Protein 5LBM (pdb70)

CATH classification: 1.20.58.1000

Nearest PDB structures (foldseek):
  5lbm-assembly1_D  TM=1.005E+00  e=1.917E-11  Escherichia coli O157:H7
  5lcy-assembly1_C  TM=7.163E-01  e=8.631E-05  Salmonella enterica subsp. enterica serovar Typhimurium
  4adz-assembly1_A-2  TM=7.098E-01  e=1.989E-02  Streptomyces lividans
  7mq1-assembly1_B  TM=6.238E-01  e=7.396E-02  Streptococcus pneumoniae D39
  7mq3-assembly1_A  TM=6.279E-01  e=1.298E-01  Streptococcus pneumoniae D39

Secondary structure (DSSP, 8-state):
-THHHHHHHHHHHHHHHHHHHHTT--HHHHHHHHHHHHHHHHH---HHHHHHHHHHHTT----HHHHHHHHHHHHHHHHHH-/--HHHHHHHHHHHHHHHHHHHHTT--HHHHHHHHHHHHHHHHH--HHHHHHHHHHHHTTT---HHHHHHHHHHHHHHHHHH-/--SHHHHHHHHHHHHHHHHHHHHHHHHHHTT--HHHHHHHHHHHHHHHHH--HHHHHHHHHHHHHTT---HHHHHHHHHHHHHHHHH--/--SHHHHHHHHHHHHHHHHHHHHHHHHHHTT--HHHHHHHHHHHHHHHHH--HHHHHHHHHHHHHTT---HHHHHHHHHHHHHHHHH--

Radius of gyration: 22.6 Å; Cα contacts (8 Å, |Δi|>4): 312; chains: 4; bounding box: 63×48×54 Å

InterPro domains:
  IPR003735 Metal-sensitive transcriptional repressor [PF02583] (7-87)
  IPR003735 Metal-sensitive transcriptional repressor [PTHR33677] (3-91)
  IPR038390 Metal-sensitive repressor, helix protomer superfamily [G3DSA:1.20.58.1000] (1-91)

Organism: Escherichia coli O157:H7 (NCBI:txid83334)

Foldseek 3Di:
DCLVVLVVVLVVLVVVLVVCVVVVHDPVVNVVSVVVSVLSVLVNLVVVLVVLVVVVVVVVDDDVVVVVVSVVVSVVSVVVRD/DVLVVLVVVLVVLVVVLVVCVVVVPDPVVNVVSVVVSQLSVLVNLVVVLVVLVVVVVVVVDDDPVVVVVSVVVSVVSVVVRD/DPDVVLVVVLVVLVVVLVVLVVVLVVQVVDDHDVVVNVVSVVVSVVSVLVSLVV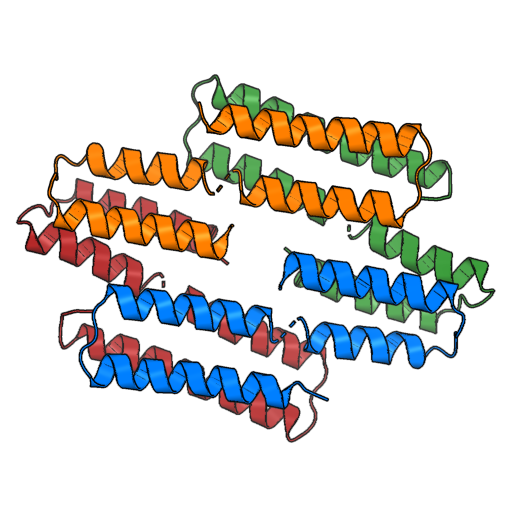VLVVQQVVCVVVVRDDVVSNVVSVVVSVCSSVPVD/DPDPVVVVVLVVLVVVLVVLVVVLVVCVVPPDDPVVSVVSVVVSVLSVLVSLVVVLVVQQVVCVVVVRDDVVSVVVSVVVSVVSNVPVD

B-factor: mean 80.0, std 17.64, range [43.82, 133.45]

Solvent-accessible surface area: 17531 Å² total

Sequence (342 aa):
KKVLTRVRRIRGQIDALERSLEGDAECRAILQQIAAVRGAANGLAEVLESHIRETFDRNDCYSREVSQSVDDTIELVRAYLKKKVLTRVRRIRGQIDALERSLEGDAECRAILQQIAAVRGAANGLAEVLESHIRETFDRNDCYSREVSQSVDDTIELVRAYLKPSTPEEKKKVLTRVRRIRGQIDALERSLEGDAECRAILQQIAAVRGAANGLAEVLESHIRETFDRNDCYSREVSQSVDDTIELVRAYLKPSTPEEKKKVLTRVRRIRGQIDALERSLEGDAECRAILQQIAAVRGAANGLAEVLESHIRETFDRNDCYSREVSQSVDDTIELVRAYLK

Structure (mmCIF, N/CA/C/O backbone):
data_5LBM
#
_entry.id   5LBM
#
_cell.length_a   82.069
_cell.length_b   82.069
_cell.length_c   55.251
_cell.angle_alpha   90.00
_cell.angle_beta   90.00
_cell.angle_gamma   120.00
#
_symmetry.space_group_name_H-M   'P 31'
#
loop_
_entity.id
_entity.type
_entity.pdbx_description
1 polymer 'Transcriptional repressor FrmR'
2 non-polymer 'FORMYL GROUP'
#
loop_
_atom_site.group_PDB
_atom_site.id
_atom_site.type_symbol
_atom_site.label_atom_id
_atom_site.label_alt_id
_atom_site.label_comp_id
_atom_site.label_asym_id
_atom_site.label_entity_id
_atom_site.label_seq_id
_atom_site.pdbx_PDB_ins_code
_atom_site.Cartn_x
_atom_site.Cartn_y
_atom_site.Cartn_z
_atom_site.occupancy
_atom_site.B_iso_or_equiv
_atom_site.auth_seq_id
_atom_site.auth_comp_id
_atom_site.auth_asym_id
_atom_site.auth_atom_id
_atom_site.pdbx_PDB_model_num
ATOM 1 N N . LYS A 1 9 ? -0.070 -38.957 13.783 1.00 103.62 9 LYS A N 1
ATOM 2 C CA . LYS A 1 9 ? 0.175 -37.503 14.063 1.00 106.55 9 LYS A CA 1
ATOM 3 C C . LYS A 1 9 ? 1.588 -37.273 14.612 1.00 108.62 9 LYS A C 1
ATOM 4 O O . LYS A 1 9 ? 1.789 -36.969 15.797 1.00 105.11 9 LYS A O 1
ATOM 10 N N . LYS A 1 10 ? 2.558 -37.376 13.708 1.00 112.09 10 LYS A N 1
ATOM 11 C CA . LYS A 1 10 ? 3.985 -37.291 14.046 1.00 113.26 10 LYS A CA 1
ATOM 12 C C . LYS A 1 10 ? 4.537 -35.875 13.850 1.00 113.66 10 LYS A C 1
ATOM 13 O O . LYS A 1 10 ? 5.665 -35.681 13.357 1.00 110.09 10 LYS A O 1
ATOM 19 N N . VAL A 1 11 ? 3.714 -34.900 14.248 1.00 109.81 11 VAL A N 1
ATOM 20 C CA . VAL A 1 11 ? 4.029 -33.477 14.184 1.00 108.03 11 VAL A CA 1
ATOM 21 C C . VAL A 1 11 ? 4.777 -33.092 15.452 1.00 110.45 11 VAL A C 1
ATOM 22 O O . VAL A 1 11 ? 5.752 -32.346 15.387 1.00 106.16 11 VAL A O 1
ATOM 26 N N . LEU A 1 12 ? 4.309 -33.599 16.597 1.00 112.55 12 LEU A N 1
ATOM 27 C CA . LEU A 1 12 ? 5.001 -33.426 17.883 1.00 112.22 12 LEU A CA 1
ATOM 28 C C . LEU A 1 12 ? 6.402 -34.013 17.815 1.00 109.24 12 LEU A C 1
ATOM 29 O O . LEU A 1 12 ? 7.336 -33.446 18.384 1.00 101.44 12 LEU A O 1
ATOM 34 N N . THR A 1 13 ? 6.522 -35.156 17.128 1.00 110.97 13 THR A N 1
ATOM 35 C CA . THR A 1 13 ? 7.809 -35.811 16.863 1.00 109.64 13 THR A CA 1
ATOM 36 C C . THR A 1 13 ? 8.825 -34.757 16.446 1.00 104.69 13 THR A C 1
ATOM 37 O O . THR A 1 13 ? 9.919 -34.657 17.016 1.00 106.41 13 THR A O 1
ATOM 41 N N . ARG A 1 14 ? 8.426 -33.963 15.455 1.00 91.35 14 ARG A N 1
ATOM 42 C CA . ARG A 1 14 ? 9.288 -32.967 14.879 1.00 84.78 14 ARG A CA 1
ATOM 43 C C . ARG A 1 14 ? 9.320 -31.678 15.698 1.00 81.82 14 ARG A C 1
ATOM 44 O O . ARG A 1 14 ? 10.402 -31.117 15.891 1.00 83.72 14 ARG A O 1
ATOM 52 N N . VAL A 1 15 ? 8.179 -31.197 16.192 1.00 79.96 15 VAL A N 1
ATOM 53 C CA . VAL A 1 15 ? 8.193 -29.949 16.989 1.00 82.19 15 VAL A CA 1
ATOM 54 C C . VAL A 1 15 ? 9.158 -30.056 18.182 1.00 88.36 15 VAL A C 1
ATOM 55 O O . VAL A 1 15 ? 9.824 -29.070 18.510 1.00 86.28 15 VAL A O 1
ATOM 59 N N . ARG A 1 16 ? 9.226 -31.243 18.802 1.00 96.27 16 ARG A N 1
ATOM 60 C CA . ARG A 1 16 ? 10.224 -31.567 19.847 1.00 100.13 16 ARG A CA 1
ATOM 61 C C . ARG A 1 16 ? 11.665 -31.437 19.338 1.00 98.63 16 ARG A C 1
ATOM 62 O O . ARG A 1 16 ? 12.463 -30.641 19.865 1.00 94.52 16 ARG A O 1
ATOM 70 N N . ARG A 1 17 ? 11.982 -32.223 18.308 1.00 95.42 17 ARG A N 1
ATOM 71 C CA . ARG A 1 17 ? 13.336 -32.257 17.719 1.00 95.69 17 ARG A CA 1
ATOM 72 C C . ARG A 1 17 ? 13.824 -30.872 17.285 1.00 92.38 17 ARG A C 1
ATOM 73 O O . ARG A 1 17 ? 15.025 -30.614 17.280 1.00 91.57 17 ARG A O 1
ATOM 81 N N . ILE A 1 18 ? 12.885 -29.999 16.917 1.00 89.90 18 ILE A N 1
ATOM 82 C CA . ILE A 1 18 ? 13.173 -28.595 16.613 1.00 85.90 18 ILE A CA 1
ATOM 83 C C . ILE A 1 18 ? 13.474 -27.810 17.877 1.00 79.10 18 ILE A C 1
ATOM 84 O O . ILE A 1 18 ? 14.365 -26.968 17.887 1.00 76.41 18 ILE A O 1
ATOM 89 N N . ARG A 1 19 ? 12.712 -28.058 18.927 1.00 77.45 19 ARG A N 1
ATOM 90 C CA . ARG A 1 19 ? 12.985 -27.447 20.226 1.00 81.11 19 ARG A CA 1
ATOM 91 C C . ARG A 1 19 ? 14.358 -27.916 20.737 1.00 78.96 19 ARG A C 1
ATOM 92 O O . ARG A 1 19 ? 15.095 -27.153 21.371 1.00 70.24 19 ARG A O 1
ATOM 100 N N . GLY A 1 20 ? 14.677 -29.180 20.435 1.00 76.68 20 GLY A N 1
ATOM 101 C CA . GLY A 1 20 ? 15.986 -29.761 20.695 1.00 74.09 20 GLY A CA 1
ATOM 102 C C . GLY A 1 20 ? 17.114 -28.992 20.045 1.00 73.60 20 GLY A C 1
ATOM 103 O O . GLY A 1 20 ? 18.162 -28.809 20.677 1.00 77.82 20 GLY A O 1
ATOM 104 N N . GLN A 1 21 ? 16.906 -28.542 18.797 1.00 70.27 21 GLN A N 1
ATOM 105 C CA . GLN A 1 21 ? 17.915 -27.734 18.070 1.00 69.43 21 GLN A CA 1
ATOM 106 C C . GLN A 1 21 ? 18.095 -26.312 18.636 1.00 67.69 21 GLN A C 1
ATOM 107 O O . GLN A 1 21 ? 19.214 -25.819 18.717 1.00 63.86 21 GLN A O 1
ATOM 113 N N . ILE A 1 22 ? 17.010 -25.694 19.083 1.00 67.05 22 ILE A N 1
ATOM 114 C CA . ILE A 1 22 ? 17.065 -24.353 19.662 1.00 71.74 22 ILE A CA 1
ATOM 115 C C . ILE A 1 22 ? 17.821 -24.315 20.985 1.00 71.83 22 ILE A C 1
ATOM 116 O O . ILE A 1 22 ? 18.474 -23.322 21.306 1.00 64.83 22 ILE A O 1
ATOM 121 N N . ASP A 1 23 ? 17.697 -25.382 21.764 1.00 74.64 23 ASP A N 1
ATOM 122 C CA . ASP A 1 23 ? 18.289 -25.411 23.092 1.00 75.96 23 ASP A CA 1
ATOM 123 C C . ASP A 1 23 ? 19.768 -25.668 22.990 1.00 74.00 23 ASP A C 1
ATOM 124 O O . ASP A 1 23 ? 20.540 -25.091 23.772 1.00 72.55 23 ASP A O 1
ATOM 129 N N . ALA A 1 24 ? 20.135 -26.523 22.020 1.00 71.64 24 ALA A N 1
ATOM 130 C CA . ALA A 1 24 ? 21.531 -26.831 21.682 1.00 68.20 24 ALA A CA 1
ATOM 131 C C . ALA A 1 24 ? 22.231 -25.604 21.160 1.00 66.84 24 ALA A C 1
ATOM 132 O O . ALA A 1 24 ? 23.428 -25.433 21.344 1.00 69.42 24 ALA A O 1
ATOM 134 N N . LEU A 1 25 ? 21.465 -24.762 20.495 1.00 67.84 25 LEU A N 1
ATOM 135 C CA . LEU A 1 25 ? 21.954 -23.509 19.956 1.00 69.67 25 LEU A CA 1
ATOM 136 C C . LEU A 1 25 ? 22.150 -22.543 21.088 1.00 66.45 25 LEU A C 1
ATOM 137 O O . LEU A 1 25 ? 23.144 -21.856 21.144 1.00 64.84 25 LEU A O 1
ATOM 142 N N . GLU A 1 26 ? 21.208 -22.532 22.013 1.00 73.32 26 GLU A N 1
ATOM 143 C CA . GLU A 1 26 ? 21.317 -21.740 23.222 1.00 76.31 26 GLU A CA 1
ATOM 144 C C . GLU A 1 26 ? 22.536 -22.198 24.048 1.00 78.48 26 GLU A C 1
ATOM 145 O O . GLU A 1 26 ? 23.230 -21.346 24.638 1.00 78.77 26 GLU A O 1
ATOM 151 N N . ARG A 1 27 ? 22.797 -23.519 24.090 1.00 78.28 27 ARG A N 1
ATOM 152 C CA . ARG A 1 27 ? 24.015 -24.061 24.757 1.00 79.48 27 ARG A CA 1
ATOM 153 C C . ARG A 1 27 ? 25.282 -23.629 24.036 1.00 73.20 27 ARG A C 1
ATOM 154 O O . ARG A 1 27 ? 26.221 -23.233 24.703 1.00 69.26 27 ARG A O 1
ATOM 162 N N . SER A 1 28 ? 25.316 -23.789 22.700 1.00 64.53 28 SER A N 1
ATOM 163 C CA . SER A 1 28 ? 26.438 -23.365 21.880 1.00 64.48 28 SER A CA 1
ATOM 164 C C . SER A 1 28 ? 26.853 -21.956 22.208 1.00 67.17 28 SER A C 1
ATOM 165 O O . SER A 1 28 ? 28.051 -21.674 22.314 1.00 67.15 28 SER A O 1
ATOM 168 N N . LEU A 1 29 ? 25.860 -21.077 22.350 1.00 68.59 29 LEU A N 1
ATOM 169 C CA . LEU A 1 29 ? 26.103 -19.656 22.609 1.00 70.17 29 LEU A CA 1
ATOM 170 C C . LEU A 1 29 ? 26.575 -19.419 24.031 1.00 74.26 29 LEU A C 1
ATOM 171 O O . LEU A 1 29 ? 27.584 -18.723 24.214 1.00 78.24 29 LEU A O 1
ATOM 176 N N . GLU A 1 30 ? 25.861 -19.986 25.017 1.00 73.31 30 GLU A N 1
ATOM 177 C CA . GLU A 1 30 ? 26.295 -19.944 26.425 1.00 78.04 30 GLU A CA 1
ATOM 178 C C . GLU A 1 30 ? 27.725 -20.508 26.565 1.00 79.73 30 GLU A C 1
ATOM 179 O O . GLU A 1 30 ? 28.532 -19.960 27.314 1.00 84.18 30 GLU A O 1
ATOM 185 N N . GLY A 1 31 ? 28.029 -21.575 25.814 1.00 78.01 31 GLY A N 1
ATOM 186 C CA . GLY A 1 31 ? 29.324 -22.273 25.836 1.00 77.41 31 GLY A CA 1
ATOM 187 C C . GLY A 1 31 ? 30.388 -21.847 24.838 1.00 80.73 31 GLY A C 1
ATOM 188 O O . GLY A 1 31 ? 31.263 -22.653 24.490 1.00 86.66 31 GLY A O 1
ATOM 189 N N . ASP A 1 32 ? 30.325 -20.580 24.415 1.00 80.68 32 ASP A N 1
ATOM 190 C CA . ASP A 1 32 ? 31.249 -19.923 23.455 1.00 77.10 32 ASP A CA 1
ATOM 191 C C . ASP A 1 32 ? 31.788 -20.714 22.247 1.00 72.30 32 ASP A C 1
ATOM 192 O O . ASP A 1 32 ? 32.987 -20.772 21.979 1.00 67.50 32 ASP A O 1
ATOM 197 N N . ALA A 1 33 ? 30.857 -21.279 21.493 1.00 73.61 33 ALA A N 1
ATOM 198 C CA . ALA A 1 33 ? 31.174 -22.007 20.282 1.00 73.28 33 ALA A CA 1
ATOM 199 C C . ALA A 1 33 ? 31.594 -21.041 19.180 1.00 71.81 33 ALA A C 1
ATOM 200 O O . ALA A 1 33 ? 31.421 -19.829 19.272 1.00 65.04 33 ALA A O 1
ATOM 202 N N . GLU A 1 34 ? 32.154 -21.628 18.135 1.00 75.81 34 GLU A N 1
ATOM 203 C CA . GLU A 1 34 ? 32.673 -20.908 16.988 1.00 77.62 34 GLU A CA 1
ATOM 204 C C . GLU A 1 34 ? 31.489 -20.204 16.318 1.00 81.83 34 GLU A C 1
ATOM 205 O O . GLU A 1 34 ? 30.354 -20.715 16.302 1.00 79.10 34 GLU A O 1
ATOM 211 N N . CYS A 1 35 ? 31.756 -19.034 15.752 1.00 85.04 35 CYS A N 1
ATOM 212 C CA . CYS A 1 35 ? 30.745 -18.326 14.981 1.00 81.72 35 CYS A CA 1
ATOM 213 C C . CYS A 1 35 ? 30.306 -19.156 13.754 1.00 81.62 35 CYS A C 1
ATOM 214 O O . CYS A 1 35 ? 29.173 -19.049 13.337 1.00 84.14 35 CYS A O 1
ATOM 217 N N . ARG A 1 36 ? 31.188 -19.993 13.197 1.00 84.44 36 ARG A N 1
ATOM 218 C CA . ARG A 1 36 ? 30.838 -20.905 12.085 1.00 81.38 36 ARG A CA 1
ATOM 219 C C . ARG A 1 36 ? 29.763 -21.914 12.520 1.00 77.09 36 ARG A C 1
ATOM 220 O O . ARG A 1 36 ? 28.845 -22.239 11.768 1.00 70.42 36 ARG A O 1
ATOM 228 N N . ALA A 1 37 ? 29.896 -22.402 13.750 1.00 72.16 37 ALA A N 1
ATOM 229 C CA . ALA A 1 37 ? 29.007 -23.417 14.290 1.00 69.67 37 ALA A CA 1
ATOM 230 C C . ALA A 1 37 ? 27.608 -22.910 14.586 1.00 66.34 37 ALA A C 1
ATOM 231 O O . ALA A 1 37 ? 26.655 -23.675 14.503 1.00 64.33 37 ALA A O 1
ATOM 233 N N . ILE A 1 38 ? 27.495 -21.643 14.977 1.00 64.23 38 ILE A N 1
ATOM 234 C CA . ILE A 1 38 ? 26.188 -21.026 15.196 1.00 66.11 38 ILE A CA 1
ATOM 235 C C . ILE A 1 38 ? 25.391 -21.011 13.869 1.00 67.29 38 ILE A C 1
ATOM 236 O O . ILE A 1 38 ? 24.242 -21.460 13.809 1.00 69.37 38 ILE A O 1
ATOM 241 N N . LEU A 1 39 ? 26.036 -20.544 12.807 1.00 65.60 39 LEU A N 1
ATOM 242 C CA . LEU A 1 39 ? 25.415 -20.475 11.505 1.00 63.07 39 LEU A CA 1
ATOM 243 C C . LEU A 1 39 ? 24.992 -21.819 10.999 1.00 64.27 39 LEU A C 1
ATOM 244 O O . LEU A 1 39 ? 23.968 -21.943 10.341 1.00 69.50 39 LEU A O 1
ATOM 249 N N . GLN A 1 40 ? 25.801 -22.830 11.260 1.00 66.53 40 GLN A N 1
ATOM 250 C CA . GLN A 1 40 ? 25.491 -24.169 10.789 1.00 68.74 40 GLN A CA 1
ATOM 251 C C . GLN A 1 40 ? 24.170 -24.603 11.425 1.00 65.40 40 GLN A C 1
ATOM 252 O O . GLN A 1 40 ? 23.275 -25.110 10.754 1.00 64.05 40 GLN A O 1
ATOM 258 N N . GLN A 1 41 ? 24.068 -24.344 12.719 1.00 62.57 41 GLN A N 1
ATOM 259 C CA . GLN A 1 41 ? 22.928 -24.729 13.523 1.00 66.37 41 GLN A CA 1
ATOM 260 C C . GLN A 1 41 ? 21.670 -23.923 13.202 1.00 65.70 41 GLN A C 1
ATOM 261 O O . GLN A 1 41 ? 20.596 -24.490 13.157 1.00 66.69 41 GLN A O 1
ATOM 267 N N . ILE A 1 42 ? 21.801 -22.619 12.972 1.00 66.16 42 ILE A N 1
ATOM 268 C CA . ILE A 1 42 ? 20.656 -21.804 12.551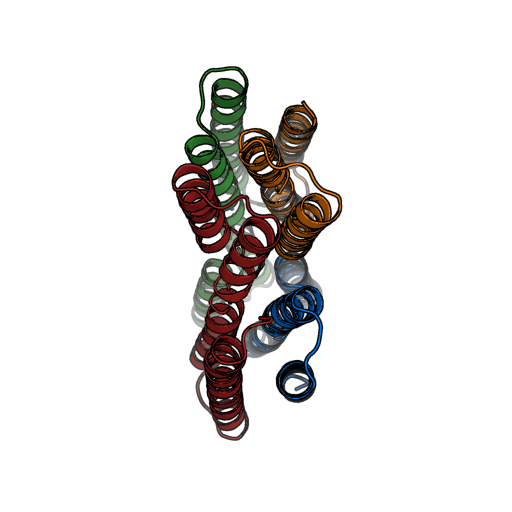 1.00 66.33 42 ILE A CA 1
ATOM 269 C C . ILE A 1 42 ? 20.110 -22.291 11.186 1.00 62.91 42 ILE A C 1
ATOM 270 O O . ILE A 1 42 ? 18.921 -22.305 10.997 1.00 63.68 42 ILE A O 1
ATOM 275 N N . ALA A 1 43 ? 20.968 -22.703 10.258 1.00 62.86 43 ALA A N 1
ATOM 276 C CA . ALA A 1 43 ? 20.517 -23.253 8.955 1.00 61.94 43 ALA A CA 1
ATOM 277 C C . ALA A 1 43 ? 19.747 -24.557 9.096 1.00 63.28 43 ALA A C 1
ATOM 278 O O . ALA A 1 43 ? 18.900 -24.894 8.262 1.00 61.14 43 ALA A O 1
ATOM 280 N N . ALA A 1 44 ? 20.081 -25.299 10.148 1.00 65.96 44 ALA A N 1
ATOM 281 C CA . ALA A 1 44 ? 19.435 -26.554 10.448 1.00 64.74 44 ALA A CA 1
ATOM 282 C C . ALA A 1 44 ? 18.105 -26.299 11.163 1.00 63.76 44 ALA A C 1
ATOM 283 O O . ALA A 1 44 ? 17.210 -27.123 11.066 1.00 67.38 44 ALA A O 1
ATOM 285 N N . VAL A 1 45 ? 17.974 -25.180 11.886 1.00 60.53 45 VAL A N 1
ATOM 286 C CA . VAL A 1 45 ? 16.674 -24.781 12.428 1.00 60.63 45 VAL A CA 1
ATOM 287 C C . VAL A 1 45 ? 15.709 -24.485 11.270 1.00 61.76 45 VAL A C 1
ATOM 288 O O . VAL A 1 45 ? 14.595 -25.019 11.236 1.00 62.28 45 VAL A O 1
ATOM 292 N N . ARG A 1 46 ? 16.168 -23.669 10.322 1.00 59.83 46 ARG A N 1
ATOM 293 C CA . ARG A 1 46 ? 15.416 -23.356 9.117 1.00 58.70 46 ARG A CA 1
ATOM 294 C C . ARG A 1 46 ? 15.052 -24.616 8.360 1.00 57.28 46 ARG A C 1
ATOM 295 O O . ARG A 1 46 ? 13.966 -24.719 7.818 1.00 59.86 46 ARG A O 1
ATOM 303 N N . GLY A 1 47 ? 15.980 -25.559 8.288 1.00 58.99 47 GLY A N 1
ATOM 304 C CA . GLY A 1 47 ? 15.765 -26.802 7.546 1.00 57.76 47 GLY A CA 1
ATOM 305 C C . GLY A 1 47 ? 14.723 -27.660 8.208 1.00 58.74 47 GLY A C 1
ATOM 306 O O . GLY A 1 47 ? 13.976 -28.356 7.539 1.00 62.50 47 GLY A O 1
ATOM 307 N N . ALA A 1 48 ? 14.665 -27.589 9.531 1.00 59.17 48 ALA A N 1
ATOM 308 C CA . ALA A 1 48 ? 13.724 -28.369 10.316 1.00 61.23 48 ALA A CA 1
ATOM 309 C C . ALA A 1 48 ? 12.298 -27.805 10.171 1.00 59.72 48 ALA A C 1
ATOM 310 O O . ALA A 1 48 ? 11.370 -28.543 9.881 1.00 60.51 48 ALA A O 1
ATOM 312 N N . ALA A 1 49 ? 12.143 -26.499 10.348 1.00 57.92 49 ALA A N 1
ATOM 313 C CA . ALA A 1 49 ? 10.894 -25.829 10.039 1.00 56.92 49 ALA A CA 1
ATOM 314 C C . ALA A 1 49 ? 10.367 -26.263 8.648 1.00 59.12 49 ALA A C 1
ATOM 315 O O . ALA A 1 49 ? 9.237 -26.685 8.557 1.00 62.80 49 ALA A O 1
ATOM 317 N N . ASN A 1 50 ? 11.179 -26.250 7.586 1.00 60.22 50 ASN A N 1
ATOM 318 C CA . ASN A 1 50 ? 10.701 -26.777 6.283 1.00 64.06 50 ASN A CA 1
ATOM 319 C C . ASN A 1 50 ? 10.202 -28.223 6.373 1.00 65.43 50 ASN A C 1
ATOM 320 O O . ASN A 1 50 ? 9.240 -28.575 5.702 1.00 65.76 50 ASN A O 1
ATOM 325 N N . GLY A 1 51 ? 10.884 -29.073 7.139 1.00 67.80 51 GLY A N 1
ATOM 326 C CA . GLY A 1 51 ? 10.446 -30.473 7.307 1.00 69.46 51 GLY A CA 1
ATOM 327 C C . GLY A 1 51 ? 9.123 -30.558 8.077 1.00 69.72 51 GLY A C 1
ATOM 328 O O . GLY A 1 51 ? 8.266 -31.386 7.787 1.00 68.65 51 GLY A O 1
ATOM 329 N N . LEU A 1 52 ? 8.970 -29.664 9.042 1.00 66.23 52 LEU A N 1
ATOM 330 C CA . LEU A 1 52 ? 7.792 -29.581 9.835 1.00 68.83 52 LEU A CA 1
ATOM 331 C C . LEU A 1 52 ? 6.627 -29.145 8.977 1.00 73.11 52 LEU A C 1
ATOM 332 O O . LEU A 1 52 ? 5.521 -29.640 9.138 1.00 80.50 52 LEU A O 1
ATOM 345 N N . ALA A 1 54 ? 6.435 -29.686 5.821 1.00 72.38 54 ALA A N 1
ATOM 346 C CA . ALA A 1 54 ? 6.181 -30.794 4.894 1.00 72.58 54 ALA A CA 1
ATOM 347 C C . ALA A 1 54 ? 5.407 -31.941 5.514 1.00 78.93 54 ALA A C 1
ATOM 348 O O . ALA A 1 54 ? 4.985 -32.861 4.785 1.00 84.86 54 ALA A O 1
ATOM 350 N N . GLU A 1 55 ? 5.310 -31.945 6.851 1.00 77.83 55 GLU A N 1
ATOM 351 C CA . GLU A 1 55 ? 4.470 -32.896 7.568 1.00 78.29 55 GLU A CA 1
ATOM 352 C C . GLU A 1 55 ? 3.061 -32.325 7.731 1.00 72.53 55 GLU A C 1
ATOM 353 O O . GLU A 1 55 ? 2.096 -32.970 7.331 1.00 65.34 55 GLU A O 1
ATOM 359 N N . VAL A 1 56 ? 2.963 -31.120 8.300 1.00 68.94 56 VAL A N 1
ATOM 360 C CA . VAL A 1 56 ? 1.689 -30.435 8.494 1.00 67.88 56 VAL A CA 1
ATOM 361 C C . VAL A 1 56 ? 0.879 -30.324 7.190 1.00 68.03 56 VAL A C 1
ATOM 362 O O . VAL A 1 56 ? -0.325 -30.528 7.226 1.00 72.07 56 VAL A O 1
ATOM 366 N N . LEU A 1 57 ? 1.512 -30.014 6.065 1.00 69.40 57 LEU A N 1
ATOM 367 C CA . LEU A 1 57 ? 0.819 -30.054 4.762 1.00 74.42 57 LEU A CA 1
ATOM 368 C C . LEU A 1 57 ? 0.371 -31.473 4.403 1.00 75.28 57 LEU A C 1
ATOM 369 O O . LEU A 1 57 ? -0.726 -31.658 3.917 1.00 76.76 57 LEU A O 1
ATOM 374 N N . GLU A 1 58 ? 1.234 -32.461 4.623 1.00 76.52 58 GLU A N 1
ATOM 375 C CA . GLU A 1 58 ? 0.893 -33.848 4.349 1.00 78.72 58 GLU A CA 1
ATOM 376 C C . GLU A 1 58 ? -0.338 -34.272 5.180 1.00 77.49 58 GLU A C 1
ATOM 377 O O . GLU A 1 58 ? -1.251 -34.894 4.640 1.00 77.34 58 GLU A O 1
ATOM 383 N N . SER A 1 59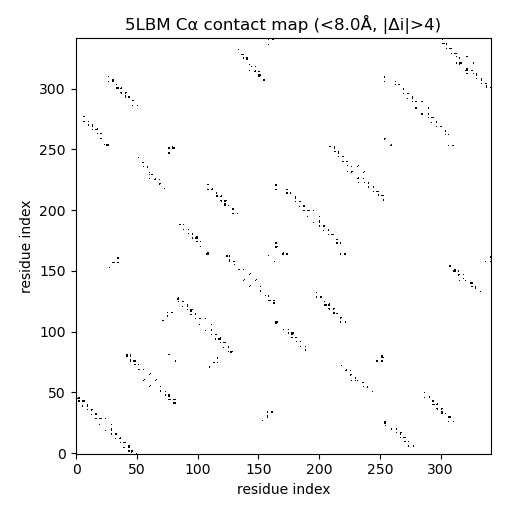 ? -0.372 -33.915 6.464 1.00 76.42 59 SER A N 1
ATOM 384 C CA . SER A 1 59 ? -1.547 -34.162 7.313 1.00 80.52 59 SER A CA 1
ATOM 385 C C . SER A 1 59 ? -2.806 -33.577 6.665 1.00 82.59 59 SER A C 1
ATOM 386 O O . SER A 1 59 ? -3.777 -34.292 6.412 1.00 87.55 59 SER A O 1
ATOM 389 N N . HIS A 1 60 ? -2.757 -32.282 6.380 1.00 80.34 60 HIS A N 1
ATOM 390 C CA . HIS A 1 60 ? -3.886 -31.563 5.796 1.00 78.20 60 HIS A CA 1
ATOM 391 C C . HIS A 1 60 ? -4.312 -32.109 4.444 1.00 75.39 60 HIS A C 1
ATOM 392 O O . HIS A 1 60 ? -5.495 -32.196 4.195 1.00 74.78 60 HIS A O 1
ATOM 399 N N . ILE A 1 61 ? -3.368 -32.447 3.570 1.00 74.17 61 ILE A N 1
ATOM 400 C CA . ILE A 1 61 ? -3.724 -32.923 2.233 1.00 78.17 61 ILE A CA 1
ATOM 401 C C . ILE A 1 61 ? -4.419 -34.272 2.367 1.00 82.37 61 ILE A C 1
ATOM 402 O O . ILE A 1 61 ? -5.503 -34.451 1.824 1.00 90.82 61 ILE A O 1
ATOM 407 N N . ARG A 1 62 ? -3.811 -35.205 3.093 1.00 84.05 62 ARG A N 1
ATOM 408 C CA . ARG A 1 62 ? -4.431 -36.512 3.337 1.00 86.10 62 ARG A CA 1
ATOM 409 C C . ARG A 1 62 ? -5.847 -36.347 3.925 1.00 86.17 62 ARG A C 1
ATOM 410 O O . ARG A 1 62 ? -6.820 -36.770 3.309 1.00 85.54 62 ARG A O 1
ATOM 418 N N . GLU A 1 63 ? -5.938 -35.684 5.080 1.00 88.44 63 GLU A N 1
ATOM 419 C CA . GLU A 1 63 ? -7.209 -35.435 5.783 1.00 92.98 63 GLU A CA 1
ATOM 420 C C . GLU A 1 63 ? -8.302 -34.828 4.902 1.00 96.82 63 GLU A C 1
ATOM 421 O O . GLU A 1 63 ? -9.468 -35.178 5.020 1.00 105.91 63 GLU A O 1
ATOM 427 N N . THR A 1 64 ? -7.914 -33.916 4.024 1.00 99.96 64 THR A N 1
ATOM 428 C CA . THR A 1 64 ? -8.839 -33.222 3.134 1.00 95.73 64 THR A CA 1
ATOM 429 C C . THR A 1 64 ? -9.358 -34.119 1.999 1.00 94.35 64 THR A C 1
ATOM 430 O O . THR A 1 64 ? -10.480 -33.907 1.544 1.00 97.57 64 THR A O 1
ATOM 434 N N . PHE A 1 65 ? -8.592 -35.119 1.558 1.00 91.70 65 PHE A N 1
ATOM 435 C CA . PHE A 1 65 ? -9.053 -35.986 0.456 1.00 95.44 65 PHE A CA 1
ATOM 436 C C . PHE A 1 65 ? -9.653 -37.332 0.876 1.00 99.76 65 PHE A C 1
ATOM 437 O O . PHE A 1 65 ? -10.258 -38.026 0.044 1.00 105.07 65 PHE A O 1
ATOM 445 N N . ASP A 1 66 ? -9.521 -37.686 2.154 1.00 97.94 66 ASP A N 1
ATOM 446 C CA . ASP A 1 66 ? -10.271 -38.811 2.728 1.00 99.32 66 ASP A CA 1
ATOM 447 C C . ASP A 1 66 ? -11.669 -38.301 3.114 1.00 101.45 66 ASP A C 1
ATOM 448 O O . ASP A 1 66 ? -12.681 -38.957 2.845 1.00 102.21 66 ASP A O 1
ATOM 453 N N . ARG A 1 67 ? -11.714 -37.102 3.697 1.00 100.74 67 ARG A N 1
ATOM 454 C CA . ARG A 1 67 ? -12.966 -36.399 4.014 1.00 98.86 67 ARG A CA 1
ATOM 455 C C . ARG A 1 67 ? -13.946 -36.221 2.845 1.00 93.42 67 ARG A C 1
ATOM 456 O O . ARG A 1 67 ? -15.097 -35.875 3.085 1.00 86.60 67 ARG A O 1
ATOM 464 N N . ASN A 1 68 ? -13.492 -36.408 1.604 1.00 97.08 68 ASN A N 1
ATOM 465 C CA . ASN A 1 68 ? -14.356 -36.311 0.417 1.00 97.29 68 ASN A CA 1
ATOM 466 C C . ASN A 1 68 ? -14.992 -37.614 -0.023 1.00 98.14 68 ASN A C 1
ATOM 467 O O . ASN A 1 68 ? -15.750 -37.608 -0.988 1.00 103.82 68 ASN A O 1
ATOM 472 N N . ASP A 1 69 ? -14.715 -38.720 0.669 1.00 100.20 69 ASP A N 1
ATOM 473 C CA . ASP A 1 69 ? -15.393 -39.983 0.381 1.00 100.97 69 ASP A CA 1
ATOM 474 C C . ASP A 1 69 ? -15.212 -40.269 -1.109 1.00 94.14 69 ASP A C 1
ATOM 475 O O . ASP A 1 69 ? -16.143 -40.225 -1.906 1.00 99.08 69 ASP A O 1
ATOM 480 N N . CYS A 1 70 ? -13.962 -40.507 -1.461 1.00 92.95 70 CYS A N 1
ATOM 481 C CA . CYS A 1 70 ? -13.556 -40.743 -2.823 1.00 94.39 70 CYS A CA 1
ATOM 482 C C . CYS A 1 70 ? -12.332 -41.626 -2.836 1.00 92.49 70 CYS A C 1
ATOM 483 O O . CYS A 1 70 ? -11.199 -41.144 -2.923 1.00 94.86 70 CYS A O 1
ATOM 486 N N . TYR A 1 71 ? -12.556 -42.923 -2.740 1.00 87.21 71 TYR A N 1
ATOM 487 C CA . TYR A 1 71 ? -11.451 -43.850 -2.615 1.00 84.60 71 TYR A CA 1
ATOM 488 C C . TYR A 1 71 ? -11.325 -44.567 -3.920 1.00 78.83 71 TYR A C 1
ATOM 489 O O . TYR A 1 71 ? -12.291 -44.722 -4.643 1.00 75.20 71 TYR A O 1
ATOM 498 N N . SER A 1 72 ? -10.116 -45.003 -4.214 1.00 79.87 72 SER A N 1
ATOM 499 C CA . SER A 1 72 ? -9.773 -45.506 -5.531 1.00 80.78 72 SER A CA 1
ATOM 500 C C . SER A 1 72 ? -8.269 -45.547 -5.543 1.00 83.15 72 SER A C 1
ATOM 501 O O . SER A 1 72 ? -7.652 -44.648 -4.981 1.00 88.35 72 SER A O 1
ATOM 504 N N . ARG A 1 73 ? -7.662 -46.574 -6.138 1.00 89.39 73 ARG A N 1
ATOM 505 C CA . ARG A 1 73 ? -6.188 -46.600 -6.247 1.00 94.24 73 ARG A CA 1
ATOM 506 C C . ARG A 1 73 ? -5.638 -45.414 -7.081 1.00 97.04 73 ARG A C 1
ATOM 507 O O . ARG A 1 73 ? -4.568 -44.879 -6.781 1.00 104.41 73 ARG A O 1
ATOM 515 N N . GLU A 1 74 ? -6.384 -44.999 -8.100 1.00 91.82 74 GLU A N 1
ATOM 516 C CA . GLU A 1 74 ? -5.990 -43.894 -8.967 1.00 90.13 74 GLU A CA 1
ATOM 517 C C . GLU A 1 74 ? -6.025 -42.530 -8.248 1.00 87.63 74 GLU A C 1
ATOM 518 O O . GLU A 1 74 ? -5.294 -41.600 -8.612 1.00 83.53 74 GLU A O 1
ATOM 524 N N . VAL A 1 75 ? -6.893 -42.413 -7.249 1.00 84.28 75 VAL A N 1
ATOM 525 C CA . VAL A 1 75 ? -7.021 -41.184 -6.450 1.00 83.77 75 VAL A CA 1
ATOM 526 C C . VAL A 1 75 ? -5.924 -41.161 -5.394 1.00 90.54 75 VAL A C 1
ATOM 527 O O . VAL A 1 75 ? -5.395 -40.092 -5.056 1.00 90.62 75 VAL A O 1
ATOM 531 N N . SER A 1 76 ? -5.593 -42.345 -4.881 1.00 93.12 76 SER A N 1
ATOM 532 C CA . SER A 1 76 ? -4.530 -42.500 -3.905 1.00 95.30 76 SER A CA 1
ATOM 533 C C . SER A 1 76 ? -3.187 -42.079 -4.491 1.00 96.40 76 SER A C 1
ATOM 534 O O . SER A 1 76 ? -2.407 -41.438 -3.798 1.00 99.74 76 SER A O 1
ATOM 537 N N . GLN A 1 77 ? -2.934 -42.430 -5.757 1.00 95.19 77 GLN A N 1
ATOM 538 C CA . GLN A 1 77 ? -1.677 -42.089 -6.424 1.00 96.65 77 GLN A CA 1
ATOM 539 C C . GLN A 1 77 ? -1.597 -40.597 -6.698 1.00 93.03 77 GLN A C 1
ATOM 540 O O . GLN A 1 77 ? -0.587 -39.982 -6.411 1.00 94.30 77 GLN A O 1
ATOM 546 N N . SER A 1 78 ? -2.674 -40.014 -7.207 1.00 92.34 78 SER A N 1
ATOM 547 C CA . SER A 1 78 ? -2.774 -38.563 -7.373 1.00 90.70 78 SER A CA 1
ATOM 548 C C . SER A 1 78 ? -2.429 -37.831 -6.065 1.00 86.59 78 SER A C 1
ATOM 549 O O . SER A 1 78 ? -1.789 -36.787 -6.098 1.00 91.03 78 SER A O 1
ATOM 552 N N . VAL A 1 79 ? -2.833 -38.393 -4.927 1.00 83.47 79 VAL A N 1
ATOM 553 C CA . VAL A 1 79 ? -2.501 -37.848 -3.589 1.00 81.20 79 VAL A CA 1
ATOM 554 C C . VAL A 1 79 ? -1.043 -38.201 -3.151 1.00 79.51 79 VAL A C 1
ATOM 555 O O . VAL A 1 79 ? -0.403 -37.433 -2.447 1.00 75.04 79 VAL A O 1
ATOM 559 N N . ASP A 1 80 ? -0.532 -39.366 -3.544 1.00 80.65 80 ASP A N 1
ATOM 560 C CA . ASP A 1 80 ? 0.869 -39.723 -3.312 1.00 80.88 80 ASP A CA 1
ATOM 561 C C . ASP A 1 80 ? 1.799 -38.777 -4.078 1.00 80.79 80 ASP A C 1
ATOM 562 O O . ASP A 1 80 ? 2.808 -38.303 -3.553 1.00 81.22 80 ASP A O 1
ATOM 567 N N . ASP A 1 81 ? 1.425 -38.507 -5.320 1.00 80.31 81 ASP A N 1
ATOM 568 C CA . ASP A 1 81 ? 2.180 -37.646 -6.216 1.00 76.20 81 ASP A CA 1
ATOM 569 C C . ASP A 1 81 ? 2.169 -36.193 -5.742 1.00 74.05 81 ASP A C 1
ATOM 570 O O . ASP A 1 81 ? 3.128 -35.453 -5.948 1.00 76.46 81 ASP A O 1
ATOM 575 N N . THR A 1 82 ? 1.090 -35.787 -5.099 1.00 69.33 82 THR A N 1
ATOM 576 C CA . THR A 1 82 ? 0.998 -34.438 -4.548 1.00 68.81 82 THR A CA 1
ATOM 577 C C . THR A 1 82 ? 1.968 -34.318 -3.390 1.00 70.08 82 THR A C 1
ATOM 578 O O . THR A 1 82 ? 2.729 -33.344 -3.292 1.00 64.51 82 THR A O 1
ATOM 582 N N . ILE A 1 83 ? 1.929 -35.338 -2.532 1.00 75.35 83 ILE A N 1
ATOM 583 C CA . ILE A 1 83 ? 2.773 -35.420 -1.355 1.00 76.39 83 ILE A CA 1
ATOM 584 C C . ILE A 1 83 ? 4.244 -35.561 -1.743 1.00 72.14 83 ILE A C 1
ATOM 585 O O . ILE A 1 83 ? 5.106 -35.049 -1.054 1.00 68.31 83 ILE A O 1
ATOM 590 N N . GLU A 1 84 ? 4.526 -36.221 -2.851 1.00 69.88 84 GLU A N 1
ATOM 591 C CA . GLU A 1 84 ? 5.889 -36.295 -3.344 1.00 73.35 84 GLU A CA 1
ATOM 592 C C . GLU A 1 84 ? 6.444 -34.909 -3.685 1.00 72.54 84 GLU A C 1
ATOM 593 O O . GLU A 1 84 ? 7.557 -34.590 -3.276 1.00 75.50 84 GLU A O 1
ATOM 599 N N . LEU A 1 85 ? 5.658 -34.093 -4.394 1.00 70.62 85 LEU A N 1
ATOM 600 C CA . LEU A 1 85 ? 6.026 -32.697 -4.701 1.00 69.72 85 LEU A CA 1
ATOM 601 C C . LEU A 1 85 ? 6.259 -31.877 -3.464 1.00 66.56 85 LEU A C 1
ATOM 602 O O . LEU A 1 85 ? 7.257 -31.167 -3.347 1.00 66.18 85 LEU A O 1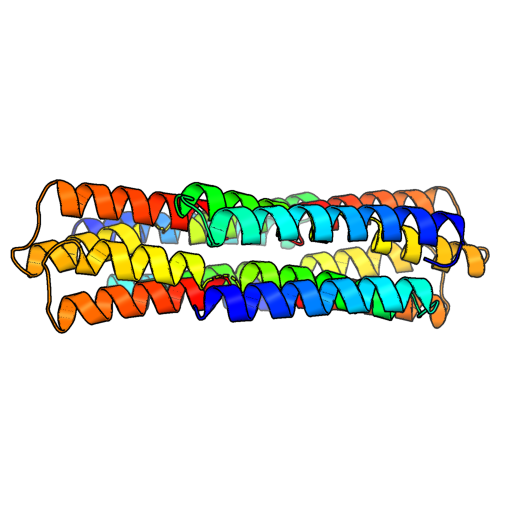
ATOM 607 N N . VAL A 1 86 ? 5.318 -31.946 -2.550 1.00 64.20 86 VAL A N 1
ATOM 608 C CA . VAL A 1 86 ? 5.502 -31.277 -1.293 1.00 68.38 86 VAL A CA 1
ATOM 609 C C . VAL A 1 86 ? 6.873 -31.664 -0.702 1.00 72.50 86 VAL A C 1
ATOM 610 O O . VAL A 1 86 ? 7.566 -30.800 -0.157 1.00 77.30 86 VAL A O 1
ATOM 614 N N . ARG A 1 87 ? 7.266 -32.941 -0.805 1.00 74.20 87 ARG A N 1
ATOM 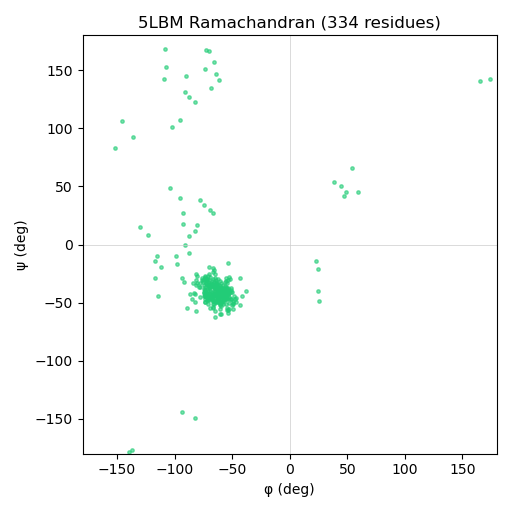615 C CA . ARG A 1 87 ? 8.514 -33.403 -0.190 1.00 76.48 87 ARG A CA 1
ATOM 616 C C . ARG A 1 87 ? 9.714 -32.881 -0.988 1.00 73.20 87 ARG A C 1
ATOM 617 O O . ARG A 1 87 ? 10.636 -32.323 -0.387 1.00 71.90 87 ARG A O 1
ATOM 625 N N . ALA A 1 88 ? 9.664 -33.017 -2.318 1.00 66.12 88 ALA A N 1
ATOM 626 C CA . ALA A 1 88 ? 10.670 -32.473 -3.239 1.00 64.08 88 ALA A CA 1
ATOM 627 C C . ALA A 1 88 ? 11.001 -31.004 -2.977 1.00 65.47 88 ALA A C 1
ATOM 628 O O . ALA A 1 88 ? 12.160 -30.641 -2.872 1.00 71.78 88 ALA A O 1
ATOM 630 N N . TYR A 1 89 ? 9.977 -30.175 -2.837 1.00 65.95 89 TYR A N 1
ATOM 631 C CA . TYR A 1 89 ? 10.155 -28.747 -2.541 1.00 65.31 89 TYR A CA 1
ATOM 632 C C . TYR A 1 89 ? 10.605 -28.388 -1.139 1.00 64.66 89 TYR A C 1
ATOM 633 O O . TYR A 1 89 ? 11.218 -27.351 -0.952 1.00 68.39 89 TYR A O 1
ATOM 642 N N . LEU A 1 90 ? 10.263 -29.170 -0.140 1.00 66.59 90 LEU A N 1
ATOM 643 C CA . LEU A 1 90 ? 10.569 -28.754 1.252 1.00 71.26 90 LEU A CA 1
ATOM 644 C C . LEU A 1 90 ? 11.532 -29.649 2.024 1.00 77.49 90 LEU A C 1
ATOM 645 O O . LEU A 1 90 ? 12.190 -29.161 2.931 1.00 72.61 90 LEU A O 1
ATOM 650 N N . LYS A 1 91 ? 11.548 -30.945 1.677 1.00 85.95 91 LYS A N 1
ATOM 651 C CA . LYS A 1 91 ? 12.405 -32.001 2.245 1.00 91.21 91 LYS A CA 1
ATOM 652 C C . LYS A 1 91 ? 11.813 -32.613 3.522 1.00 94.69 91 LYS A C 1
ATOM 653 O O . LYS A 1 91 ? 10.811 -33.339 3.501 1.00 95.77 91 LYS A O 1
ATOM 660 N N . LYS B 1 9 ? 30.402 -19.634 -18.294 1.00 109.93 9 LYS B N 1
ATOM 661 C CA . LYS B 1 9 ? 31.428 -20.054 -17.301 1.00 111.82 9 LYS B CA 1
ATOM 662 C C . LYS B 1 9 ? 31.016 -21.443 -16.733 1.00 114.05 9 LYS B C 1
ATOM 663 O O . LYS B 1 9 ? 30.906 -22.393 -17.508 1.00 110.48 9 LYS B O 1
ATOM 669 N N . LYS B 1 10 ? 30.825 -21.578 -15.413 1.00 117.30 10 LYS B N 1
ATOM 670 C CA . LYS B 1 10 ? 30.099 -22.717 -14.839 1.00 111.29 10 LYS B CA 1
ATOM 671 C C . LYS B 1 10 ? 28.616 -22.325 -14.824 1.00 110.18 10 LYS B C 1
ATOM 672 O O . LYS B 1 10 ? 27.758 -23.147 -14.486 1.00 105.33 10 LYS B O 1
ATOM 678 N N . VAL B 1 11 ? 28.341 -21.054 -15.156 1.00 109.06 11 VAL B N 1
ATOM 679 C CA . VAL B 1 11 ? 27.006 -20.468 -15.156 1.00 107.19 11 VAL B CA 1
ATOM 680 C C . VAL B 1 11 ? 26.252 -20.806 -16.439 1.00 106.13 11 VAL B C 1
ATOM 681 O O . VAL B 1 11 ? 25.097 -21.228 -16.374 1.00 102.99 11 VAL B O 1
ATOM 685 N N . LEU B 1 12 ? 26.883 -20.603 -17.595 1.00 106.35 12 LEU B N 1
ATOM 686 C CA . LEU B 1 12 ? 26.260 -21.004 -18.867 1.00 105.98 12 LEU B CA 1
ATOM 687 C C . LEU B 1 12 ? 26.075 -22.517 -18.935 1.00 100.38 12 LEU B C 1
ATOM 688 O O . LEU B 1 12 ? 25.101 -22.984 -19.517 1.00 91.44 12 LEU B O 1
ATOM 693 N N . THR B 1 13 ? 26.991 -23.274 -18.330 1.00 99.95 13 THR B N 1
ATOM 694 C CA . THR B 1 13 ? 26.836 -24.729 -18.237 1.00 102.24 13 THR B CA 1
ATOM 695 C C . THR B 1 13 ? 25.447 -25.041 -17.688 1.00 100.38 13 THR B C 1
ATOM 696 O O . THR B 1 13 ? 24.723 -25.905 -18.209 1.00 103.76 13 THR B O 1
ATOM 700 N N . ARG B 1 14 ? 25.096 -24.328 -16.618 1.00 88.77 14 ARG B N 1
ATOM 701 C CA . ARG B 1 14 ? 23.825 -24.516 -15.985 1.00 83.62 14 ARG B CA 1
ATOM 702 C C . ARG B 1 14 ? 22.672 -23.907 -16.787 1.00 81.42 14 ARG B C 1
ATOM 703 O O . ARG B 1 14 ? 21.595 -24.518 -16.846 1.00 83.13 14 ARG B O 1
ATOM 711 N N . VAL B 1 15 ? 22.866 -22.744 -17.413 1.00 78.98 15 VAL B N 1
ATOM 712 C CA . VAL B 1 15 ? 21.785 -22.181 -18.255 1.00 80.86 15 VAL B CA 1
ATOM 713 C C . VAL B 1 15 ? 21.367 -23.168 -19.368 1.00 87.85 15 VAL B C 1
ATOM 714 O O . VAL B 1 15 ? 20.171 -23.275 -19.657 1.00 90.55 15 VAL B O 1
ATOM 718 N N . ARG B 1 16 ? 22.325 -23.889 -19.964 1.00 92.81 16 ARG B N 1
ATOM 719 C CA . ARG B 1 16 ? 22.006 -24.919 -20.974 1.00 95.13 16 ARG B CA 1
ATOM 720 C C . ARG B 1 16 ? 21.219 -26.083 -20.354 1.00 90.93 16 ARG B C 1
ATOM 721 O O . ARG B 1 16 ? 20.156 -26.460 -20.872 1.00 84.14 16 ARG B O 1
ATOM 729 N N . ARG B 1 17 ? 21.716 -26.642 -19.251 1.00 86.87 17 ARG B N 1
ATOM 730 C CA . ARG B 1 17 ? 20.977 -27.722 -18.557 1.00 88.79 17 ARG B CA 1
ATOM 731 C C . ARG B 1 17 ? 19.515 -27.305 -18.296 1.00 83.73 17 ARG B C 1
ATOM 732 O O . ARG B 1 17 ? 18.621 -28.106 -18.491 1.00 88.27 17 ARG B O 1
ATOM 740 N N . ILE B 1 18 ? 19.283 -26.053 -17.890 1.00 78.62 18 ILE B N 1
ATOM 741 C CA . ILE B 1 18 ? 17.922 -25.514 -17.758 1.00 78.28 18 ILE B CA 1
ATOM 742 C C . ILE B 1 18 ? 17.187 -25.556 -19.095 1.00 73.88 18 ILE B C 1
ATOM 743 O O . ILE B 1 18 ? 16.044 -25.978 -19.146 1.00 66.97 18 ILE B O 1
ATOM 748 N N . ARG B 1 19 ? 17.822 -25.050 -20.151 1.00 77.83 19 ARG B N 1
ATOM 749 C CA . ARG B 1 19 ? 17.235 -25.076 -21.503 1.00 81.99 19 ARG B CA 1
ATOM 750 C C . ARG B 1 19 ? 16.963 -26.517 -21.953 1.00 77.27 19 ARG B C 1
ATOM 751 O O . ARG B 1 19 ? 15.933 -26.781 -22.579 1.00 65.20 19 ARG B O 1
ATOM 759 N N . GLY B 1 20 ? 17.892 -27.421 -21.604 1.00 74.77 20 GLY B N 1
ATOM 760 C CA . GLY B 1 20 ? 17.766 -28.855 -21.838 1.00 74.31 20 GLY B CA 1
ATOM 761 C C . GLY B 1 20 ? 16.506 -29.425 -21.225 1.00 76.56 20 GLY B C 1
ATOM 762 O O . GLY B 1 20 ? 15.768 -30.169 -21.911 1.00 73.24 20 GLY B O 1
ATOM 763 N N . GLN B 1 21 ? 16.249 -29.046 -19.956 1.00 75.09 21 GLN B N 1
ATOM 764 C CA . GLN B 1 21 ? 15.045 -29.474 -19.205 1.00 72.16 21 GLN B CA 1
ATOM 765 C C . GLN B 1 21 ? 13.727 -28.945 -19.800 1.00 71.28 21 GLN B C 1
ATOM 766 O O . GLN B 1 21 ? 12.719 -29.664 -19.828 1.00 66.51 21 GLN B O 1
ATOM 772 N N . ILE B 1 22 ? 13.759 -27.713 -20.302 1.00 70.12 22 ILE B N 1
ATOM 773 C CA . ILE B 1 22 ? 12.576 -27.062 -20.869 1.00 75.02 22 ILE B CA 1
ATOM 774 C C . ILE B 1 22 ? 12.195 -27.617 -22.237 1.00 74.11 22 ILE B C 1
ATOM 775 O O . ILE B 1 22 ? 11.018 -27.676 -22.570 1.00 67.09 22 ILE B O 1
ATOM 780 N N . ASP B 1 23 ? 13.195 -27.987 -23.027 1.00 78.40 23 ASP B N 1
ATOM 781 C CA . ASP B 1 23 ? 12.965 -28.555 -24.355 1.00 79.73 23 ASP B CA 1
ATOM 782 C C . ASP B 1 23 ? 12.393 -29.977 -24.247 1.00 78.40 23 ASP B C 1
ATOM 783 O O . ASP B 1 23 ? 11.525 -30.350 -25.056 1.00 74.04 23 ASP B O 1
ATOM 788 N N . ALA B 1 24 ? 12.870 -30.730 -23.237 1.00 75.10 24 ALA B N 1
ATOM 789 C CA . ALA B 1 24 ? 12.376 -32.079 -22.912 1.00 70.98 24 ALA B CA 1
ATOM 790 C C . ALA B 1 24 ? 10.974 -32.031 -22.371 1.00 71.33 24 ALA B C 1
ATOM 791 O O . ALA B 1 24 ? 10.185 -32.924 -22.579 1.00 77.61 24 ALA B O 1
ATOM 793 N N . LEU B 1 25 ? 10.682 -30.989 -21.633 1.00 72.26 25 LEU B N 1
ATOM 794 C CA . LEU B 1 25 ? 9.365 -30.791 -21.093 1.00 72.25 25 LEU B CA 1
ATOM 795 C C . LEU B 1 25 ? 8.465 -30.368 -22.238 1.00 70.88 25 LEU B C 1
ATOM 796 O O . LEU B 1 25 ? 7.326 -30.811 -22.341 1.00 70.79 25 LEU B O 1
ATOM 801 N N . GLU B 1 26 ? 8.992 -29.536 -23.125 1.00 74.74 26 GLU B N 1
ATOM 802 C CA . GLU B 1 26 ? 8.243 -29.111 -24.300 1.00 77.03 26 GLU B CA 1
ATOM 803 C C . GLU B 1 26 ? 7.918 -30.345 -25.166 1.00 79.56 26 GLU B C 1
ATOM 804 O O . GLU B 1 26 ? 6.792 -30.468 -25.685 1.00 77.31 26 GLU B O 1
ATOM 810 N N . ARG B 1 27 ? 8.888 -31.262 -25.269 1.00 77.39 27 ARG B N 1
ATOM 811 C CA . ARG B 1 27 ? 8.703 -32.543 -25.986 1.00 79.89 27 ARG B CA 1
ATOM 812 C C . ARG B 1 27 ? 7.850 -33.596 -25.241 1.00 75.67 27 ARG B C 1
ATOM 813 O O . ARG B 1 27 ? 7.078 -34.290 -25.903 1.00 75.25 27 ARG B O 1
ATOM 821 N N . SER B 1 28 ? 8.017 -33.755 -23.919 1.00 66.01 28 SER B N 1
ATOM 822 C CA . SER B 1 28 ? 7.093 -34.546 -23.111 1.00 67.25 28 SER B CA 1
ATOM 823 C C . SER B 1 28 ? 5.664 -34.163 -23.454 1.00 69.46 28 SER B C 1
ATOM 824 O O . SER B 1 28 ? 4.802 -35.031 -23.635 1.00 69.70 28 SER B O 1
ATOM 827 N N . LEU B 1 29 ? 5.425 -32.854 -23.522 1.00 70.72 29 LEU B N 1
ATOM 828 C CA . LEU B 1 29 ? 4.103 -32.328 -23.810 1.00 72.83 29 LEU B CA 1
ATOM 829 C C . LEU B 1 29 ? 3.696 -32.617 -25.223 1.00 76.73 29 LEU B C 1
ATOM 830 O O . LEU B 1 29 ? 2.554 -32.998 -25.429 1.00 83.56 29 LEU B O 1
ATOM 835 N N . GLU B 1 30 ? 4.605 -32.432 -26.187 1.00 79.23 30 GLU B N 1
ATOM 836 C CA . GLU B 1 30 ? 4.301 -32.764 -27.592 1.00 86.89 30 GLU B CA 1
ATOM 837 C C . GLU B 1 30 ? 4.037 -34.273 -27.744 1.00 88.05 30 GLU B C 1
ATOM 838 O O . GLU B 1 30 ? 3.059 -34.662 -28.372 1.00 88.77 30 GLU B O 1
ATOM 844 N N . GLY B 1 31 ? 4.871 -35.096 -27.097 1.00 89.39 31 GLY B N 1
ATOM 845 C CA . GLY B 1 31 ? 4.762 -36.557 -27.109 1.00 88.32 31 GLY B CA 1
ATOM 846 C C . GLY B 1 31 ? 3.750 -37.170 -26.161 1.00 91.74 31 GLY B C 1
ATOM 847 O O . GLY B 1 31 ? 3.817 -38.373 -25.888 1.00 97.81 31 GLY B O 1
ATOM 848 N N . ASP B 1 32 ? 2.825 -36.346 -25.666 1.00 90.82 32 ASP B N 1
ATOM 849 C CA . ASP B 1 32 ? 1.729 -36.741 -24.772 1.00 91.25 32 ASP B CA 1
ATOM 850 C C . ASP B 1 32 ? 2.030 -37.696 -23.568 1.00 87.39 32 ASP B C 1
ATOM 851 O O . ASP B 1 32 ? 1.331 -38.679 -23.333 1.00 82.03 32 ASP B O 1
ATOM 856 N N . ALA B 1 33 ? 3.054 -37.349 -22.785 1.00 88.87 33 ALA B N 1
ATOM 857 C CA . ALA B 1 33 ? 3.426 -38.080 -21.552 1.00 84.26 33 ALA B CA 1
ATOM 858 C C . ALA B 1 33 ? 2.400 -37.889 -20.438 1.00 80.38 33 ALA B C 1
ATOM 859 O O . ALA B 1 33 ? 1.545 -37.003 -20.500 1.00 76.65 33 ALA B O 1
ATOM 861 N N . GLU B 1 34 ? 2.515 -38.720 -19.409 1.00 80.10 34 GLU B N 1
ATOM 862 C CA . GLU B 1 34 ? 1.558 -38.745 -18.317 1.00 77.92 34 GLU B CA 1
ATOM 863 C C . GLU B 1 34 ? 1.768 -37.504 -17.454 1.00 80.92 34 GLU B C 1
ATOM 864 O O . GLU B 1 34 ? 2.887 -36.975 -17.364 1.00 79.18 34 GLU B O 1
ATOM 870 N N . CYS B 1 35 ? 0.692 -37.040 -16.822 1.00 85.45 35 CYS B N 1
ATOM 871 C CA . CYS B 1 35 ? 0.762 -35.889 -15.898 1.00 83.55 35 CYS B CA 1
ATOM 872 C C . CYS B 1 35 ? 1.809 -35.976 -14.775 1.00 82.74 35 CYS B C 1
ATOM 873 O O . CYS B 1 35 ? 2.420 -34.967 -14.469 1.00 91.35 35 CYS B O 1
ATOM 876 N N . ARG B 1 36 ? 2.005 -37.138 -14.151 1.00 77.16 36 ARG B N 1
ATOM 877 C CA . ARG B 1 36 ? 3.042 -37.274 -13.116 1.00 78.96 36 ARG B CA 1
ATOM 878 C C . ARG B 1 36 ? 4.401 -36.821 -13.673 1.00 75.67 36 ARG B C 1
ATOM 879 O O . ARG B 1 36 ? 5.175 -36.157 -12.994 1.00 69.99 36 ARG B O 1
ATOM 887 N N . ALA B 1 37 ? 4.669 -37.172 -14.923 1.00 69.56 37 ALA B N 1
ATOM 888 C CA . ALA B 1 37 ? 5.941 -36.877 -15.529 1.00 68.01 37 ALA B CA 1
ATOM 889 C C . ALA B 1 37 ? 6.126 -35.372 -15.797 1.00 62.91 37 ALA B C 1
ATOM 890 O O . ALA B 1 37 ? 7.229 -34.862 -15.682 1.00 59.58 37 ALA B O 1
ATOM 892 N N . ILE B 1 38 ? 5.046 -34.679 -16.140 1.00 61.12 38 ILE B N 1
ATOM 893 C CA . ILE B 1 38 ? 5.086 -33.230 -16.417 1.00 63.04 38 ILE B CA 1
ATOM 894 C C . ILE B 1 38 ? 5.404 -32.481 -15.115 1.00 63.26 38 ILE B C 1
ATOM 895 O O . ILE B 1 38 ? 6.291 -31.629 -15.082 1.00 64.31 38 ILE B O 1
ATOM 900 N N . LEU B 1 39 ? 4.719 -32.851 -14.039 1.00 64.88 39 LEU B N 1
ATOM 901 C CA . LEU B 1 39 ? 4.996 -32.328 -12.711 1.00 63.87 39 LEU B CA 1
ATOM 902 C C . LEU B 1 39 ? 6.388 -32.661 -12.212 1.00 65.13 39 LEU B C 1
ATOM 903 O O . LEU B 1 39 ? 7.038 -31.859 -11.535 1.00 69.28 39 LEU B O 1
ATOM 908 N N . GLN B 1 40 ? 6.845 -33.861 -12.508 1.00 66.85 40 GLN B N 1
ATOM 909 C CA . GLN B 1 40 ? 8.177 -34.267 -12.081 1.00 71.00 40 GLN B CA 1
ATOM 910 C C . GLN B 1 40 ? 9.179 -33.280 -12.664 1.00 64.31 40 GLN B C 1
ATOM 911 O O . GLN B 1 40 ? 10.015 -32.758 -11.967 1.00 60.58 40 GLN B O 1
ATOM 917 N N . GLN B 1 41 ? 9.019 -32.992 -13.943 1.00 62.76 41 GLN B N 1
ATOM 918 C CA . GLN B 1 41 ? 9.939 -32.143 -14.679 1.00 65.92 41 GLN B CA 1
ATOM 919 C C . GLN B 1 41 ? 9.819 -30.639 -14.421 1.00 65.67 41 GLN B C 1
ATOM 920 O O . GLN B 1 41 ? 10.815 -29.948 -14.545 1.00 66.71 41 GLN B O 1
ATOM 926 N N . ILE B 1 42 ? 8.625 -30.130 -14.097 1.00 65.47 42 ILE B N 1
ATOM 927 C CA . ILE B 1 42 ? 8.479 -28.719 -13.702 1.00 63.71 42 ILE B CA 1
ATOM 928 C C . ILE B 1 42 ? 9.181 -28.509 -12.342 1.00 63.35 42 ILE B C 1
ATOM 929 O O . ILE B 1 42 ? 9.870 -27.516 -12.156 1.00 66.06 42 ILE B O 1
ATOM 934 N N . ALA B 1 43 ? 9.018 -29.443 -11.409 1.00 62.88 43 ALA B N 1
ATOM 935 C CA . ALA B 1 43 ? 9.753 -29.405 -10.130 1.00 64.84 43 ALA B CA 1
ATOM 936 C C . ALA B 1 43 ? 11.275 -29.439 -10.317 1.00 62.93 43 ALA B C 1
ATOM 937 O O . ALA B 1 43 ? 12.040 -28.855 -9.529 1.00 63.25 43 ALA B O 1
ATOM 939 N N . ALA B 1 44 ? 11.713 -30.138 -11.350 1.00 60.06 44 ALA B N 1
ATOM 940 C CA . ALA B 1 44 ? 13.129 -30.239 -11.610 1.00 62.22 44 ALA B CA 1
ATOM 941 C C . ALA B 1 44 ? 13.671 -28.924 -12.209 1.00 61.43 44 ALA B C 1
ATOM 942 O O . ALA B 1 44 ? 14.820 -28.593 -11.971 1.00 60.97 44 ALA B O 1
ATOM 944 N N . VAL B 1 45 ? 12.854 -28.199 -12.989 1.00 60.41 45 VAL B N 1
ATOM 945 C CA . VAL B 1 45 ? 13.242 -26.888 -13.507 1.00 60.33 45 VAL B CA 1
ATOM 946 C C . VAL B 1 45 ? 13.463 -25.908 -12.342 1.00 63.57 45 VAL B C 1
ATOM 947 O O . VAL B 1 45 ? 14.482 -25.204 -12.306 1.00 64.39 45 VAL B O 1
ATOM 951 N N . ARG B 1 46 ? 12.505 -25.877 -11.411 1.00 60.30 46 ARG B N 1
ATOM 952 C CA . ARG B 1 46 ? 12.605 -25.061 -10.207 1.00 59.82 46 ARG B CA 1
ATOM 953 C C . ARG B 1 46 ? 13.876 -25.391 -9.444 1.00 58.48 46 ARG B C 1
ATOM 954 O O . ARG B 1 46 ? 14.554 -24.500 -8.969 1.00 58.85 46 ARG B O 1
ATOM 962 N N . GLY B 1 47 ? 14.192 -26.675 -9.318 1.00 62.28 47 GLY B N 1
ATOM 963 C CA . GLY B 1 47 ? 15.383 -27.120 -8.578 1.00 61.21 47 GLY B CA 1
ATOM 964 C C . GLY B 1 47 ? 16.655 -26.619 -9.226 1.00 65.39 47 GLY B C 1
ATOM 965 O O . GLY B 1 47 ? 17.629 -26.313 -8.541 1.00 71.25 47 GLY B O 1
ATOM 966 N N . ALA B 1 48 ? 16.640 -26.524 -10.553 1.00 65.01 48 ALA B N 1
ATOM 967 C CA . ALA B 1 48 ? 17.781 -26.037 -11.307 1.00 66.18 48 ALA B CA 1
ATOM 968 C C . ALA B 1 48 ? 17.863 -24.497 -11.323 1.00 62.96 48 ALA B C 1
ATOM 969 O O . ALA B 1 48 ? 18.952 -23.954 -11.373 1.00 60.70 48 ALA B O 1
ATOM 971 N N . ALA B 1 49 ? 16.724 -23.801 -11.315 1.00 61.75 49 ALA B N 1
ATOM 972 C CA . ALA B 1 49 ? 16.738 -22.356 -11.109 1.00 60.80 49 ALA B CA 1
ATOM 973 C C . ALA B 1 49 ? 17.418 -22.066 -9.739 1.00 62.37 49 ALA B C 1
ATOM 974 O O . ALA B 1 49 ? 18.307 -21.228 -9.676 1.00 65.32 49 ALA B O 1
ATOM 976 N N . ASN B 1 50 ? 17.093 -22.810 -8.676 1.00 63.30 50 ASN B N 1
ATOM 977 C CA . ASN B 1 50 ? 17.817 -22.647 -7.381 1.00 65.41 50 ASN B CA 1
ATOM 978 C C . ASN B 1 50 ? 19.321 -22.940 -7.484 1.00 67.19 50 ASN B C 1
ATOM 979 O O . ASN B 1 50 ? 20.117 -22.286 -6.813 1.00 69.71 50 ASN B O 1
ATOM 984 N N . GLY B 1 51 ? 19.699 -23.959 -8.257 1.00 68.35 51 GLY B N 1
ATOM 985 C CA . GLY B 1 51 ? 21.109 -24.368 -8.384 1.00 66.47 51 GLY B CA 1
ATOM 986 C C . GLY B 1 51 ? 21.940 -23.328 -9.133 1.00 67.65 51 GLY B C 1
ATOM 987 O O . GLY B 1 51 ? 23.119 -23.109 -8.820 1.00 65.40 51 GLY B O 1
ATOM 988 N N . LEU B 1 52 ? 21.294 -22.703 -10.114 1.00 64.36 52 LEU B N 1
ATOM 989 C CA . LEU B 1 52 ? 21.851 -21.642 -10.896 1.00 66.49 52 LEU B CA 1
ATOM 990 C C . LEU B 1 52 ? 22.018 -20.387 -10.053 1.00 71.47 52 LEU B C 1
ATOM 991 O O . LEU B 1 52 ? 23.023 -19.689 -10.161 1.00 74.51 52 LEU B O 1
ATOM 1004 N N . ALA B 1 54 ? 22.533 -20.403 -6.999 1.00 70.99 54 ALA B N 1
ATOM 1005 C CA . ALA B 1 54 ? 23.617 -20.672 -6.044 1.00 70.57 54 ALA B CA 1
ATOM 1006 C C . ALA B 1 54 ? 24.992 -20.476 -6.656 1.00 73.54 54 ALA B C 1
ATOM 1007 O O . ALA B 1 54 ? 25.980 -20.345 -5.913 1.00 76.95 54 ALA B O 1
ATOM 1009 N N . GLU B 1 55 ? 25.061 -20.524 -7.990 1.00 74.17 55 GLU B N 1
ATOM 1010 C CA . GLU B 1 55 ? 26.297 -20.259 -8.717 1.00 78.66 55 GLU B CA 1
ATOM 1011 C C . GLU B 1 55 ? 26.504 -18.764 -8.848 1.00 73.15 55 GLU B C 1
ATOM 1012 O O . GLU B 1 55 ? 27.543 -18.278 -8.443 1.00 70.41 55 GLU B O 1
ATOM 1018 N N . VAL B 1 56 ? 25.529 -18.068 -9.446 1.00 69.16 56 VAL B N 1
ATOM 1019 C CA . VAL B 1 56 ? 25.576 -16.619 -9.622 1.00 66.89 56 VAL B CA 1
ATOM 1020 C C . VAL B 1 56 ? 25.822 -15.921 -8.290 1.00 68.15 56 VAL B C 1
ATOM 1021 O O . VAL B 1 56 ? 26.583 -14.979 -8.251 1.00 73.83 56 VAL B O 1
ATOM 1025 N N . LEU B 1 57 ? 25.179 -16.353 -7.216 1.00 68.63 57 LEU B N 1
ATOM 1026 C CA . LEU B 1 57 ? 25.487 -15.797 -5.903 1.00 72.78 57 LEU B CA 1
ATOM 1027 C C . LEU B 1 57 ? 26.942 -16.084 -5.544 1.00 74.60 57 LEU B C 1
ATOM 1028 O O . LEU B 1 57 ? 27.662 -15.178 -5.143 1.00 75.51 57 LEU B O 1
ATOM 1033 N N . GLU B 1 58 ? 27.363 -17.340 -5.690 1.00 76.01 58 GLU B N 1
ATOM 1034 C CA . GLU B 1 58 ? 28.739 -17.710 -5.419 1.00 78.27 58 GLU B CA 1
ATOM 1035 C C . GLU B 1 58 ? 29.747 -16.863 -6.240 1.00 75.68 58 GLU B C 1
ATOM 1036 O O . GLU B 1 58 ? 30.820 -16.530 -5.735 1.00 76.18 58 GLU B O 1
ATOM 1042 N N . SER B 1 59 ? 29.402 -16.523 -7.480 1.00 73.13 59 SER B N 1
ATOM 1043 C CA . SER B 1 59 ? 30.249 -15.681 -8.329 1.00 78.74 59 SER B CA 1
ATOM 1044 C C . SER B 1 59 ? 30.375 -14.280 -7.727 1.00 85.77 59 SER B C 1
ATOM 1045 O O . SER B 1 59 ? 31.472 -13.875 -7.338 1.00 96.52 59 SER B O 1
ATOM 1048 N N . HIS B 1 60 ? 29.247 -13.576 -7.608 1.00 86.07 60 HIS B N 1
ATOM 1049 C CA . HIS B 1 60 ? 29.194 -12.225 -7.025 1.00 85.72 60 HIS B CA 1
ATOM 1050 C C . HIS B 1 60 ? 29.846 -12.086 -5.652 1.00 82.14 60 HIS B C 1
ATOM 1051 O O . HIS B 1 60 ? 30.328 -11.010 -5.329 1.00 82.27 60 HIS B O 1
ATOM 1058 N N . ILE B 1 61 ? 29.847 -13.149 -4.853 1.00 78.36 61 ILE B N 1
ATOM 1059 C CA . ILE B 1 61 ? 30.413 -13.097 -3.514 1.00 80.34 61 ILE B CA 1
ATOM 1060 C C . ILE B 1 61 ? 31.905 -13.342 -3.589 1.00 84.51 61 ILE B C 1
ATOM 1061 O O . ILE B 1 61 ? 32.682 -12.628 -2.956 1.00 90.84 61 ILE B O 1
ATOM 1066 N N . ARG B 1 62 ? 32.313 -14.361 -4.333 1.00 87.99 62 ARG B N 1
ATOM 1067 C CA . ARG B 1 62 ? 33.740 -14.610 -4.536 1.00 88.86 62 ARG B CA 1
ATOM 1068 C C . ARG B 1 62 ? 34.371 -13.325 -5.077 1.00 88.91 62 ARG B C 1
ATOM 1069 O O . ARG B 1 62 ? 35.280 -12.775 -4.461 1.00 91.23 62 ARG B O 1
ATOM 1077 N N . GLU B 1 63 ? 33.806 -12.824 -6.176 1.00 91.35 63 GLU B N 1
ATOM 1078 C CA . GLU B 1 63 ? 34.287 -11.622 -6.878 1.00 95.27 63 GLU B CA 1
ATOM 1079 C C . GLU B 1 63 ? 34.286 -10.332 -6.050 1.00 97.18 63 GLU B C 1
ATOM 1080 O O . GLU B 1 63 ? 35.210 -9.528 -6.167 1.00 105.13 63 GLU B O 1
ATOM 1086 N N . THR B 1 64 ? 33.278 -10.132 -5.210 1.00 98.18 64 THR B N 1
ATOM 1087 C CA . THR B 1 64 ? 33.231 -8.926 -4.388 1.00 96.94 64 THR B CA 1
ATOM 1088 C C . THR B 1 64 ? 34.306 -8.896 -3.285 1.00 94.12 64 THR B C 1
ATOM 1089 O O . THR B 1 64 ? 34.704 -7.798 -2.878 1.00 95.14 64 THR B O 1
ATOM 1093 N N . PHE B 1 65 ? 34.792 -10.059 -2.822 1.00 87.44 65 PHE B N 1
ATOM 1094 C CA . PHE B 1 65 ? 35.792 -10.073 -1.739 1.00 89.81 65 PHE B CA 1
ATOM 1095 C C . PHE B 1 65 ? 37.249 -10.226 -2.182 1.00 95.05 65 PHE B C 1
ATOM 1096 O O . PHE B 1 65 ? 38.167 -9.924 -1.403 1.00 100.45 65 PHE B O 1
ATOM 1104 N N . ASP B 1 66 ? 37.481 -10.672 -3.412 1.00 93.40 66 ASP B N 1
ATOM 1105 C CA . ASP B 1 66 ? 38.817 -10.562 -3.990 1.00 93.59 66 ASP B CA 1
ATOM 1106 C C . ASP B 1 66 ? 39.037 -9.071 -4.303 1.00 94.42 66 ASP B C 1
ATOM 1107 O O . ASP B 1 66 ? 40.050 -8.486 -3.913 1.00 92.00 66 ASP B O 1
ATOM 1112 N N . ARG B 1 67 ? 38.043 -8.458 -4.946 1.00 95.98 67 ARG B N 1
ATOM 1113 C CA . ARG B 1 67 ? 37.993 -7.003 -5.187 1.00 96.97 67 ARG B CA 1
ATOM 1114 C C . ARG B 1 67 ? 38.396 -6.097 -3.991 1.00 94.15 67 ARG B C 1
ATOM 1115 O O . ARG B 1 67 ? 38.878 -4.982 -4.210 1.00 95.05 67 ARG B O 1
ATOM 1123 N N . ASN B 1 68 ? 38.199 -6.551 -2.750 1.00 94.35 68 ASN B N 1
ATOM 1124 C CA . ASN B 1 68 ? 38.553 -5.752 -1.558 1.00 93.18 68 ASN B CA 1
ATOM 1125 C C . ASN B 1 68 ? 39.977 -5.870 -1.031 1.00 93.99 68 ASN B C 1
ATOM 1126 O O . ASN B 1 68 ? 40.282 -5.326 0.028 1.00 98.23 68 ASN B O 1
ATOM 1131 N N . ASP B 1 69 ? 40.855 -6.564 -1.746 1.00 97.53 69 ASP B N 1
ATOM 1132 C CA . ASP B 1 69 ? 42.272 -6.511 -1.423 1.00 97.60 69 ASP B CA 1
ATOM 1133 C C . ASP B 1 69 ? 42.512 -6.992 0.009 1.00 90.53 69 ASP B C 1
ATOM 1134 O O . ASP B 1 69 ? 43.232 -6.375 0.785 1.00 91.29 69 ASP B O 1
ATOM 1139 N N . CYS B 1 70 ? 41.874 -8.097 0.351 1.00 89.36 70 CYS B N 1
ATOM 1140 C CA . CYS B 1 70 ? 42.011 -8.684 1.670 1.00 93.84 70 CYS B CA 1
ATOM 1141 C C . CYS B 1 70 ? 42.182 -10.181 1.527 1.00 88.34 70 CYS B C 1
ATOM 1142 O O . CYS B 1 70 ? 41.196 -10.926 1.467 1.00 86.65 70 CYS B O 1
ATOM 1145 N N . TYR B 1 71 ? 43.435 -10.613 1.472 1.00 81.42 71 TYR B N 1
ATOM 1146 C CA . TYR B 1 71 ? 43.744 -12.021 1.295 1.00 80.47 71 TYR B CA 1
ATOM 1147 C C . TYR B 1 71 ? 44.293 -12.539 2.593 1.00 78.03 71 TYR B C 1
ATOM 1148 O O . TYR B 1 71 ? 45.002 -11.839 3.310 1.00 70.71 71 TYR B O 1
ATOM 1157 N N . SER B 1 72 ? 43.929 -13.770 2.903 1.00 81.60 72 SER B N 1
ATOM 1158 C CA . SER B 1 72 ? 44.175 -14.320 4.219 1.00 81.46 72 SER B CA 1
ATOM 1159 C C . SER B 1 72 ? 43.513 -15.678 4.293 1.00 86.13 72 SER B C 1
ATOM 1160 O O . SER B 1 72 ? 42.433 -15.870 3.725 1.00 87.71 72 SER B O 1
ATOM 1163 N N . ARG B 1 73 ? 44.164 -16.619 4.973 1.00 91.34 73 ARG B N 1
ATOM 1164 C CA . ARG B 1 73 ? 43.577 -17.944 5.248 1.00 92.57 73 ARG B CA 1
ATOM 1165 C C . ARG B 1 73 ? 42.233 -17.808 6.004 1.00 90.18 73 ARG B C 1
ATOM 1166 O O . ARG B 1 73 ? 41.282 -18.527 5.728 1.00 91.82 73 ARG B O 1
ATOM 1174 N N . GLU B 1 74 ? 42.167 -16.847 6.918 1.00 86.05 74 GLU B N 1
ATOM 1175 C CA . GLU B 1 74 ? 40.997 -16.592 7.755 1.00 86.19 74 GLU B CA 1
ATOM 1176 C C . GLU B 1 74 ? 39.835 -15.989 6.938 1.00 81.23 74 GLU B C 1
ATOM 1177 O O . GLU B 1 74 ? 38.686 -16.388 7.096 1.00 75.94 74 GLU B O 1
ATOM 1183 N N . VAL B 1 75 ? 40.143 -15.022 6.076 1.00 79.70 75 VAL B N 1
ATOM 1184 C CA . VAL B 1 75 ? 39.143 -14.388 5.190 1.00 76.72 75 VAL B CA 1
ATOM 1185 C C . VAL B 1 75 ? 38.616 -15.371 4.156 1.00 80.20 75 VAL B C 1
ATOM 1186 O O . VAL B 1 75 ? 37.477 -15.241 3.715 1.00 76.73 75 VAL B O 1
ATOM 1190 N N . SER B 1 76 ? 39.450 -16.336 3.764 1.00 85.01 76 SER B N 1
ATOM 1191 C CA . SER B 1 76 ? 39.057 -17.352 2.795 1.00 88.47 76 SER B CA 1
ATOM 1192 C C . SER B 1 76 ? 38.049 -18.320 3.378 1.00 90.38 76 SER B C 1
ATOM 1193 O O . SER B 1 76 ? 37.176 -18.761 2.640 1.00 92.83 76 SER B O 1
ATOM 1196 N N . GLN B 1 77 ? 38.176 -18.655 4.673 1.00 90.37 77 GLN B N 1
ATOM 1197 C CA . GLN B 1 77 ? 37.224 -19.544 5.338 1.00 88.93 77 GLN B CA 1
ATOM 1198 C C . GLN B 1 77 ? 35.910 -18.823 5.458 1.00 86.31 77 GLN B C 1
ATOM 1199 O O . GLN B 1 77 ? 34.895 -19.310 4.973 1.00 86.00 77 GLN B O 1
ATOM 1205 N N . SER B 1 78 ? 35.944 -17.639 6.057 1.00 84.13 78 SER B N 1
ATOM 1206 C CA . SER B 1 78 ? 34.772 -16.773 6.146 1.00 82.79 78 SER B CA 1
ATOM 1207 C C . SER B 1 78 ? 33.997 -16.769 4.824 1.00 77.75 78 SER B C 1
ATOM 1208 O O . SER B 1 78 ? 32.785 -16.893 4.825 1.00 83.88 78 SER B O 1
ATOM 1211 N N . VAL B 1 79 ? 34.702 -16.673 3.706 1.00 76.65 79 VAL B N 1
ATOM 1212 C CA . VAL B 1 79 ? 34.071 -16.697 2.381 1.00 78.86 79 VAL B CA 1
ATOM 1213 C C . VAL B 1 79 ? 33.647 -18.138 1.953 1.00 78.95 79 VAL B C 1
ATOM 1214 O O . VAL B 1 79 ? 32.699 -18.298 1.209 1.00 77.70 79 VAL B O 1
ATOM 1218 N N . ASP B 1 80 ? 34.338 -19.177 2.413 1.00 79.22 80 ASP B N 1
ATOM 1219 C CA . ASP B 1 80 ? 33.911 -20.566 2.171 1.00 78.11 80 ASP B CA 1
ATOM 1220 C C . ASP B 1 80 ? 32.650 -20.924 2.959 1.00 78.75 80 ASP B C 1
ATOM 1221 O O . ASP B 1 80 ? 31.789 -21.644 2.463 1.00 78.34 80 ASP B O 1
ATOM 1226 N N . ASP B 1 81 ? 32.554 -20.416 4.180 1.00 77.01 81 ASP B N 1
ATOM 1227 C CA . ASP B 1 81 ? 31.416 -20.674 5.038 1.00 74.62 81 ASP B CA 1
ATOM 1228 C C . ASP B 1 81 ? 30.205 -19.920 4.506 1.00 73.57 81 ASP B C 1
ATOM 1229 O O . ASP B 1 81 ? 29.073 -20.398 4.608 1.00 72.28 81 ASP B O 1
ATOM 1234 N N . THR B 1 82 ? 30.424 -18.748 3.926 1.00 66.02 82 THR B N 1
ATOM 1235 C CA . THR B 1 82 ? 29.305 -18.023 3.346 1.00 65.19 82 THR B CA 1
ATOM 1236 C C . THR B 1 82 ? 28.748 -18.803 2.169 1.00 66.64 82 THR B C 1
ATOM 1237 O O . THR B 1 82 ? 27.530 -18.915 2.008 1.00 63.18 82 THR B O 1
ATOM 1241 N N . ILE B 1 83 ? 29.666 -19.320 1.354 1.00 74.10 83 ILE B N 1
ATOM 1242 C CA . ILE B 1 83 ? 29.342 -20.135 0.184 1.00 76.55 83 ILE B CA 1
ATOM 1243 C C . ILE B 1 83 ? 28.697 -21.461 0.605 1.00 72.66 83 ILE B C 1
ATOM 1244 O O . ILE B 1 83 ? 27.719 -21.870 0.010 1.00 69.84 83 ILE B O 1
ATOM 1249 N N . GLU B 1 84 ? 29.219 -22.099 1.641 1.00 72.89 84 GLU B N 1
ATOM 1250 C CA . GLU B 1 84 ? 28.643 -23.349 2.170 1.00 75.13 84 GLU B CA 1
ATOM 1251 C C . GLU B 1 84 ? 27.195 -23.162 2.590 1.00 70.58 84 GLU B C 1
ATOM 1252 O O . GLU B 1 84 ? 26.373 -24.041 2.420 1.00 76.07 84 GLU B O 1
ATOM 1258 N N . LEU B 1 85 ? 26.906 -21.981 3.106 1.00 70.26 85 LEU B N 1
ATOM 1259 C CA . LEU B 1 85 ? 25.587 -21.586 3.594 1.00 66.85 85 LEU B CA 1
ATOM 1260 C C . LEU B 1 85 ? 24.614 -21.334 2.469 1.00 64.07 85 LEU B C 1
ATOM 1261 O O . LEU B 1 85 ? 23.450 -21.723 2.528 1.00 67.08 85 LEU B O 1
ATOM 1266 N N . VAL B 1 86 ? 25.080 -20.640 1.456 1.00 60.00 86 VAL B N 1
ATOM 1267 C CA . VAL B 1 86 ? 24.291 -20.457 0.262 1.00 64.60 86 VAL B CA 1
ATOM 1268 C C . VAL B 1 86 ? 23.925 -21.845 -0.293 1.00 71.87 86 VAL B C 1
ATOM 1269 O O . VAL B 1 86 ? 22.763 -22.091 -0.634 1.00 78.07 86 VAL B O 1
ATOM 1273 N N . ARG B 1 87 ? 24.919 -22.741 -0.373 1.00 76.54 87 ARG B N 1
ATOM 1274 C CA . ARG B 1 87 ? 24.750 -24.067 -0.976 1.00 78.61 87 ARG B CA 1
ATOM 1275 C C . ARG B 1 87 ? 23.714 -24.888 -0.184 1.00 74.91 87 ARG B C 1
ATOM 1276 O O . ARG B 1 87 ? 22.824 -25.465 -0.785 1.00 70.13 87 ARG B O 1
ATOM 1284 N N . ALA B 1 88 ? 23.796 -24.884 1.146 1.00 72.20 88 ALA B N 1
ATOM 1285 C CA . ALA B 1 88 ? 22.781 -25.531 2.005 1.00 71.16 88 ALA B CA 1
ATOM 1286 C C . ALA B 1 88 ? 21.344 -25.067 1.682 1.00 74.55 88 ALA B C 1
ATOM 1287 O O . ALA B 1 88 ? 20.482 -25.881 1.372 1.00 84.30 88 ALA B O 1
ATOM 1289 N N . TYR B 1 89 ? 21.110 -23.758 1.724 1.00 71.14 89 TYR B N 1
ATOM 1290 C CA . TYR B 1 89 ? 19.794 -23.170 1.421 1.00 67.26 89 TYR B CA 1
ATOM 1291 C C . TYR B 1 89 ? 19.248 -23.360 -0.008 1.00 66.05 89 TYR B C 1
ATOM 1292 O O . TYR B 1 89 ? 18.051 -23.396 -0.208 1.00 62.01 89 TYR B O 1
ATOM 1301 N N . LEU B 1 90 ? 20.102 -23.388 -1.007 1.00 71.01 90 LEU B N 1
ATOM 1302 C CA . LEU B 1 90 ? 19.623 -23.445 -2.405 1.00 75.74 90 LEU B CA 1
ATOM 1303 C C . LEU B 1 90 ? 19.933 -24.766 -3.129 1.00 79.90 90 LEU B C 1
ATOM 1304 O O . LEU B 1 90 ? 19.303 -25.065 -4.144 1.00 72.96 90 LEU B O 1
ATOM 1309 N N . LYS B 1 91 ? 20.910 -25.518 -2.603 1.00 87.90 91 LYS B N 1
ATOM 1310 C CA . LYS B 1 91 ? 21.301 -26.842 -3.088 1.00 91.37 91 LYS B CA 1
ATOM 1311 C C . LYS B 1 91 ? 21.911 -26.714 -4.473 1.00 93.45 91 LYS B C 1
ATOM 1312 O O . LYS B 1 91 ? 23.079 -26.337 -4.626 1.00 93.20 91 LYS B O 1
ATOM 1319 N N . PRO C 1 2 ? -1.627 -32.462 -17.911 1.00 93.20 2 PRO C N 1
ATOM 1320 C CA . PRO C 1 2 ? -2.645 -32.255 -18.984 1.00 94.77 2 PRO C CA 1
ATOM 1321 C C . PRO C 1 2 ? -3.135 -33.531 -19.711 1.00 94.79 2 PRO C C 1
ATOM 1322 O O . PRO C 1 2 ? -2.326 -34.349 -20.147 1.00 90.93 2 PRO C O 1
ATOM 1326 N N . SER C 1 3 ? -4.452 -33.683 -19.807 1.00 100.26 3 SER C N 1
ATOM 1327 C CA . SER C 1 3 ? -5.075 -34.761 -20.584 1.00 103.15 3 SER C CA 1
ATOM 1328 C C . SER C 1 3 ? -5.850 -34.167 -21.759 1.00 106.03 3 SER C C 1
ATOM 1329 O O . SER C 1 3 ? -5.749 -34.672 -22.876 1.00 109.13 3 SER C O 1
ATOM 1332 N N . THR C 1 4 ? -6.607 -33.095 -21.507 1.00 106.75 4 THR C N 1
ATOM 1333 C CA . THR C 1 4 ? -7.302 -32.346 -22.561 1.00 109.36 4 THR C CA 1
ATOM 1334 C C . THR C 1 4 ? -6.270 -31.760 -23.534 1.00 108.19 4 THR C C 1
ATOM 1335 O O . THR C 1 4 ? -5.190 -31.344 -23.101 1.00 97.54 4 THR C O 1
ATOM 1339 N N . PRO C 1 5 ? -6.580 -31.752 -24.851 1.00 112.61 5 PRO C N 1
ATOM 1340 C CA . PRO C 1 5 ? -5.682 -31.032 -25.766 1.00 113.74 5 PRO C CA 1
ATOM 1341 C C . PRO C 1 5 ? -5.642 -29.515 -25.507 1.00 113.69 5 PRO C C 1
ATOM 1342 O O . PRO C 1 5 ? -4.654 -28.874 -25.845 1.00 117.11 5 PRO C O 1
ATOM 1346 N N . GLU C 1 6 ? -6.706 -28.957 -24.927 1.00 112.30 6 GLU C N 1
ATOM 1347 C CA . GLU C 1 6 ? -6.752 -27.537 -24.554 1.00 113.48 6 GLU C CA 1
ATOM 1348 C C . GLU C 1 6 ? -5.749 -27.221 -23.434 1.00 112.41 6 GLU C C 1
ATOM 1349 O O . GLU C 1 6 ? -5.166 -26.137 -23.402 1.00 113.25 6 GLU C O 1
ATOM 1355 N N . GLU C 1 7 ? -5.581 -28.161 -22.506 1.00 104.26 7 GLU C N 1
ATOM 1356 C CA . GLU C 1 7 ? -4.648 -28.004 -21.403 1.00 100.91 7 GLU C CA 1
ATOM 1357 C C . GLU C 1 7 ? -3.229 -28.154 -21.891 1.00 97.63 7 GLU C C 1
ATOM 1358 O O . GLU C 1 7 ? -2.345 -27.442 -21.424 1.00 96.46 7 GLU C O 1
ATOM 1364 N N . LYS C 1 8 ? -3.028 -29.095 -22.817 1.00 94.20 8 LYS C N 1
ATOM 1365 C CA . LYS C 1 8 ? -1.748 -29.306 -23.510 1.00 90.10 8 LYS C CA 1
ATOM 1366 C C . LYS C 1 8 ? -1.266 -27.977 -24.134 1.00 86.41 8 LYS C C 1
ATOM 1367 O O . LYS C 1 8 ? -0.109 -27.584 -23.972 1.00 82.21 8 LYS C O 1
ATOM 1373 N N . LYS C 1 9 ? -2.173 -27.280 -24.818 1.00 86.79 9 LYS C N 1
ATOM 1374 C CA . LYS C 1 9 ? -1.874 -25.979 -25.441 1.00 85.81 9 LYS C CA 1
ATOM 1375 C C . LYS C 1 9 ? -1.415 -24.875 -24.467 1.00 77.27 9 LYS C C 1
ATOM 1376 O O . LYS C 1 9 ? -0.403 -24.250 -24.724 1.00 73.96 9 LYS C O 1
ATOM 1382 N N . LYS C 1 10 ? -2.141 -24.659 -23.364 1.00 75.08 10 LYS C N 1
ATOM 1383 C CA . LYS C 1 10 ? -1.815 -23.597 -22.389 1.00 73.58 10 LYS C CA 1
ATOM 1384 C C . LYS C 1 10 ? -0.494 -23.851 -21.701 1.00 68.65 10 LYS C C 1
ATOM 1385 O O . LYS C 1 10 ? 0.245 -22.918 -21.452 1.00 67.27 10 LYS C O 1
ATOM 1391 N N . VAL C 1 11 ? -0.216 -25.114 -21.379 1.00 64.32 11 VAL C N 1
ATOM 1392 C CA . VAL C 1 11 ? 1.004 -25.481 -20.682 1.00 65.86 11 VAL C CA 1
ATOM 1393 C C . VAL C 1 11 ? 2.192 -25.213 -21.622 1.00 69.56 11 VAL C C 1
ATOM 1394 O O . VAL C 1 11 ? 3.183 -24.564 -21.237 1.00 65.09 11 VAL C O 1
ATOM 1398 N N . LEU C 1 12 ? 2.067 -25.697 -22.858 1.00 72.23 12 LEU C N 1
ATOM 1399 C CA . LEU C 1 12 ? 3.059 -25.442 -23.907 1.00 69.93 12 LEU C CA 1
ATOM 1400 C C . LEU C 1 12 ? 3.321 -23.961 -24.068 1.00 64.93 12 LEU C C 1
ATOM 1401 O O . LEU C 1 12 ? 4.494 -23.571 -24.180 1.00 64.70 12 LEU C O 1
ATOM 1406 N N . THR C 1 13 ? 2.258 -23.155 -24.064 1.00 60.24 13 THR C N 1
ATOM 1407 C CA . THR C 1 13 ? 2.401 -21.693 -24.070 1.00 66.28 13 THR C CA 1
ATOM 1408 C C . THR C 1 13 ? 3.281 -21.235 -22.909 1.00 67.86 13 THR C C 1
ATOM 1409 O O . THR C 1 13 ? 4.316 -20.575 -23.138 1.00 67.17 13 THR C O 1
ATOM 1413 N N . ARG C 1 14 ? 2.884 -21.609 -21.679 1.00 64.32 14 ARG C N 1
ATOM 1414 C CA . ARG C 1 14 ? 3.621 -21.176 -20.505 1.00 65.36 14 ARG C CA 1
ATOM 1415 C C . ARG C 1 14 ? 5.063 -21.666 -20.575 1.00 61.63 14 ARG C C 1
ATOM 1416 O O . ARG C 1 14 ? 5.972 -20.944 -20.223 1.00 58.15 14 ARG C O 1
ATOM 1424 N N . VAL C 1 15 ? 5.258 -22.902 -21.018 1.00 65.09 15 VAL C N 1
ATOM 1425 C CA . VAL C 1 15 ? 6.588 -23.502 -21.075 1.00 66.51 15 VAL C CA 1
ATOM 1426 C C . VAL C 1 15 ? 7.421 -22.741 -22.059 1.00 68.71 15 VAL C C 1
ATOM 1427 O O . VAL C 1 15 ? 8.625 -22.575 -21.846 1.00 69.18 15 VAL C O 1
ATOM 1431 N N . ARG C 1 16 ? 6.792 -22.311 -23.153 1.00 69.29 16 ARG C N 1
ATOM 1432 C CA . ARG C 1 16 ? 7.508 -21.577 -24.177 1.00 70.09 16 ARG C CA 1
ATOM 1433 C C . ARG C 1 16 ? 7.872 -20.231 -23.625 1.00 72.26 16 ARG C C 1
ATOM 1434 O O . ARG C 1 16 ? 9.039 -19.827 -23.712 1.00 78.45 16 ARG C O 1
ATOM 1442 N N . ARG C 1 17 ? 6.906 -19.582 -22.979 1.00 71.26 17 ARG C N 1
ATOM 1443 C CA . ARG C 1 17 ? 7.161 -18.322 -22.301 1.00 66.29 17 ARG C CA 1
ATOM 1444 C C . ARG C 1 17 ? 8.304 -18.445 -21.325 1.00 62.78 17 ARG C C 1
ATOM 1445 O O . ARG C 1 17 ? 9.050 -17.500 -21.163 1.00 73.94 17 ARG C O 1
ATOM 1453 N N . ILE C 1 18 ? 8.483 -19.597 -20.697 1.00 59.23 18 ILE C N 1
ATOM 1454 C CA . ILE C 1 18 ? 9.634 -19.799 -19.786 1.00 62.08 18 ILE C CA 1
ATOM 1455 C C . ILE C 1 18 ? 10.965 -19.915 -20.570 1.00 62.41 18 ILE C C 1
ATOM 1456 O O . ILE C 1 18 ? 11.974 -19.349 -20.166 1.00 60.38 18 ILE C O 1
ATOM 1461 N N . ARG C 1 19 ? 10.973 -20.646 -21.681 1.00 67.97 19 ARG C N 1
ATOM 1462 C CA . ARG C 1 19 ? 12.117 -20.590 -22.613 1.00 73.74 19 ARG C CA 1
ATOM 1463 C C . ARG C 1 19 ? 12.385 -19.123 -23.080 1.00 71.69 19 ARG C C 1
ATOM 1464 O O . ARG C 1 19 ? 13.546 -18.701 -23.189 1.00 59.13 19 ARG C O 1
ATOM 1472 N N . GLY C 1 20 ? 11.308 -18.362 -23.309 1.00 70.27 20 GLY C N 1
ATOM 1473 C CA . GLY C 1 20 ? 11.397 -16.923 -23.569 1.00 73.07 20 GLY C CA 1
ATOM 1474 C C . GLY C 1 20 ? 12.140 -16.154 -22.474 1.00 77.39 20 GLY C C 1
ATOM 1475 O O . GLY C 1 20 ? 12.959 -15.286 -22.770 1.00 81.47 20 GLY C O 1
ATOM 1476 N N . GLN C 1 21 ? 11.863 -16.474 -21.208 1.00 76.72 21 GLN C N 1
ATOM 1477 C CA . GLN C 1 21 ? 12.586 -15.856 -20.075 1.00 70.30 21 GLN C CA 1
ATOM 1478 C C . GLN C 1 21 ? 14.023 -16.334 -20.014 1.00 68.13 21 GLN C C 1
ATOM 1479 O O . GLN C 1 21 ? 14.890 -15.565 -19.620 1.00 66.70 21 GLN C O 1
ATOM 1485 N N . ILE C 1 22 ? 14.279 -17.594 -20.376 1.00 69.35 22 ILE C N 1
ATOM 1486 C CA . ILE C 1 22 ? 15.657 -18.128 -20.363 1.00 78.72 22 ILE C CA 1
ATOM 1487 C C . ILE C 1 22 ? 16.550 -17.522 -21.478 1.00 83.28 22 ILE C C 1
ATOM 1488 O O . ILE C 1 22 ? 17.774 -17.425 -21.305 1.00 82.41 22 ILE C O 1
ATOM 1493 N N . ASP C 1 23 ? 15.942 -17.157 -22.615 1.00 83.01 23 ASP C N 1
ATOM 1494 C CA . ASP C 1 23 ? 16.632 -16.481 -23.711 1.00 78.17 23 ASP C CA 1
ATOM 1495 C C . ASP C 1 23 ? 17.207 -15.150 -23.210 1.00 77.08 23 ASP C C 1
ATOM 1496 O O . ASP C 1 23 ? 18.379 -14.826 -23.477 1.00 68.69 23 ASP C O 1
ATOM 1501 N N . ALA C 1 24 ? 16.352 -14.362 -22.535 1.00 74.22 24 ALA C N 1
ATOM 1502 C CA . ALA C 1 24 ? 16.757 -13.046 -22.031 1.00 75.40 24 ALA C CA 1
ATOM 1503 C C . ALA C 1 24 ? 17.873 -13.168 -20.964 1.00 80.00 24 ALA C C 1
ATOM 1504 O O . ALA C 1 24 ? 18.743 -12.302 -20.845 1.00 80.49 24 ALA C O 1
ATOM 1506 N N . LEU C 1 25 ? 17.867 -14.271 -20.226 1.00 84.64 25 LEU C N 1
ATOM 1507 C CA . LEU C 1 25 ? 18.903 -14.545 -19.244 1.00 83.99 25 LEU C CA 1
ATOM 1508 C C . LEU C 1 25 ? 20.260 -14.797 -19.920 1.00 85.61 25 LEU C C 1
ATOM 1509 O O . LEU C 1 25 ? 21.279 -14.301 -19.438 1.00 83.58 25 LEU C O 1
ATOM 1514 N N . GLU C 1 26 ? 20.294 -15.574 -21.007 1.00 92.58 26 GLU C N 1
ATOM 1515 C CA . GLU C 1 26 ? 21.561 -15.798 -21.728 1.00 97.49 26 GLU C CA 1
ATOM 1516 C C . GLU C 1 26 ? 21.967 -14.459 -22.331 1.00 96.80 26 GLU C C 1
ATOM 1517 O O . GLU C 1 26 ? 23.100 -14.021 -22.158 1.00 97.63 26 GLU C O 1
ATOM 1523 N N . ARG C 1 27 ? 21.016 -13.805 -22.997 1.00 96.47 27 ARG C N 1
ATOM 1524 C CA . ARG C 1 27 ? 21.236 -12.494 -23.591 1.00 95.04 27 ARG C CA 1
ATOM 1525 C C . ARG C 1 27 ? 21.855 -11.538 -22.566 1.00 91.58 27 ARG C C 1
ATOM 1526 O O . ARG C 1 27 ? 22.890 -10.943 -22.832 1.00 94.76 27 ARG C O 1
ATOM 1534 N N . SER C 1 28 ? 21.235 -11.431 -21.394 1.00 88.50 28 SER C N 1
ATOM 1535 C CA . SER C 1 28 ? 21.784 -10.653 -20.270 1.00 83.39 28 SER C CA 1
ATOM 1536 C C . SER C 1 28 ? 23.133 -11.167 -19.717 1.00 84.66 28 SER C C 1
ATOM 1537 O O . SER C 1 28 ? 23.977 -10.361 -19.358 1.00 91.84 28 SER C O 1
ATOM 1540 N N . LEU C 1 29 ? 23.341 -12.480 -19.648 1.00 88.41 29 LEU C N 1
ATOM 1541 C CA . LEU C 1 29 ? 24.617 -13.054 -19.147 1.00 93.45 29 LEU C CA 1
ATOM 1542 C C . LEU C 1 29 ? 25.820 -12.771 -20.041 1.00 99.27 29 LEU C C 1
ATOM 1543 O O . LEU C 1 29 ? 26.893 -12.415 -19.559 1.00 95.90 29 LEU C O 1
ATOM 1548 N N . GLU C 1 30 ? 25.628 -12.973 -21.344 1.00 111.62 30 GLU C N 1
ATOM 1549 C CA . GLU C 1 30 ? 26.654 -12.703 -22.368 1.00 115.41 30 GLU C CA 1
ATOM 1550 C C . GLU C 1 30 ? 26.954 -11.195 -22.490 1.00 114.52 30 GLU C C 1
ATOM 1551 O O . GLU C 1 30 ? 28.041 -10.826 -22.930 1.00 116.67 30 GLU C O 1
ATOM 1557 N N . GLY C 1 31 ? 25.998 -10.344 -22.094 1.00 109.55 31 GLY C N 1
ATOM 1558 C CA . GLY C 1 31 ? 26.124 -8.894 -22.170 1.00 105.50 31 GLY C CA 1
ATOM 1559 C C . GLY C 1 31 ? 26.640 -8.212 -20.916 1.00 107.06 31 GLY C C 1
ATOM 1560 O O . GLY C 1 31 ? 27.488 -8.754 -20.190 1.00 104.24 31 GLY C O 1
ATOM 1561 N N . ASP C 1 32 ? 26.093 -7.019 -20.666 1.00 112.09 32 ASP C N 1
ATOM 1562 C CA . ASP C 1 32 ? 26.530 -6.108 -19.582 1.00 112.28 32 ASP C CA 1
ATOM 1563 C C . ASP C 1 32 ? 25.572 -6.115 -18.393 1.00 112.54 32 ASP C C 1
ATOM 1564 O O . ASP C 1 32 ? 25.179 -5.051 -17.898 1.00 117.01 32 ASP C O 1
ATOM 1569 N N . ALA C 1 33 ? 25.195 -7.300 -17.921 1.00 110.94 33 ALA C N 1
ATOM 1570 C CA . ALA C 1 33 ? 24.223 -7.373 -16.826 1.00 112.60 33 ALA C CA 1
ATOM 1571 C C . ALA C 1 33 ? 24.912 -7.373 -15.465 1.00 109.81 33 ALA C C 1
ATOM 1572 O O . ALA C 1 33 ? 25.989 -7.958 -15.293 1.00 107.77 33 ALA C O 1
ATOM 1574 N N . GLU C 1 34 ? 24.251 -6.731 -14.505 1.00 109.68 34 GLU C N 1
ATOM 1575 C CA . GLU C 1 34 ? 24.715 -6.633 -13.117 1.00 110.83 34 GLU C CA 1
ATOM 1576 C C . GLU C 1 34 ? 24.112 -7.833 -12.362 1.00 108.08 34 GLU C C 1
ATOM 1577 O O . GLU C 1 34 ? 22.903 -8.060 -12.487 1.00 106.98 34 GLU C O 1
ATOM 1583 N N . CYS C 1 35 ? 24.915 -8.587 -11.595 1.00 104.40 35 CYS C N 1
ATOM 1584 C CA . CYS C 1 35 ? 24.416 -9.779 -10.835 1.00 104.04 35 CYS C CA 1
ATOM 1585 C C . CYS C 1 35 ? 22.999 -9.624 -10.203 1.00 101.81 35 CYS C C 1
ATOM 1586 O O . CYS C 1 35 ? 22.202 -10.554 -10.271 1.00 104.09 35 CYS C O 1
ATOM 1589 N N . ARG C 1 36 ? 22.684 -8.452 -9.647 1.00 96.95 36 ARG C N 1
ATOM 1590 C CA . ARG C 1 36 ? 21.342 -8.152 -9.103 1.00 94.57 36 ARG C CA 1
ATOM 1591 C C . ARG C 1 36 ? 20.198 -8.231 -10.142 1.00 89.72 36 ARG C C 1
ATOM 1592 O O . ARG C 1 36 ? 19.052 -8.530 -9.791 1.00 90.74 36 ARG C O 1
ATOM 1600 N N . ALA C 1 37 ? 20.494 -7.911 -11.397 1.00 87.72 37 ALA C N 1
ATOM 1601 C CA . ALA C 1 37 ? 19.495 -7.956 -12.479 1.00 83.47 37 ALA C CA 1
ATOM 1602 C C . ALA C 1 37 ? 19.299 -9.377 -12.944 1.00 78.25 37 ALA C C 1
ATOM 1603 O O . ALA C 1 37 ? 18.189 -9.750 -13.293 1.00 77.98 37 ALA C O 1
ATOM 1605 N N . ILE C 1 38 ? 20.398 -10.130 -12.965 1.00 73.37 38 ILE C N 1
ATOM 1606 C CA . ILE C 1 38 ? 20.430 -11.547 -13.295 1.00 79.12 38 ILE C CA 1
ATOM 1607 C C . ILE C 1 38 ? 19.657 -12.378 -12.251 1.00 82.44 38 ILE C C 1
ATOM 1608 O O . ILE C 1 38 ? 18.711 -13.122 -12.596 1.00 78.78 38 ILE C O 1
ATOM 1613 N N . LEU C 1 39 ? 20.078 -12.258 -10.988 1.00 80.83 39 LEU C N 1
ATOM 1614 C CA . LEU C 1 39 ? 19.408 -12.920 -9.865 1.00 74.19 39 LEU C CA 1
ATOM 1615 C C . LEU C 1 39 ? 17.907 -12.699 -9.958 1.00 72.43 39 LEU C C 1
ATOM 1616 O O . LEU C 1 39 ? 17.142 -13.660 -9.861 1.00 72.04 39 LEU C O 1
ATOM 1621 N N . GLN C 1 40 ? 17.489 -11.453 -10.198 1.00 71.87 40 GLN C N 1
ATOM 1622 C CA . GLN C 1 40 ? 16.057 -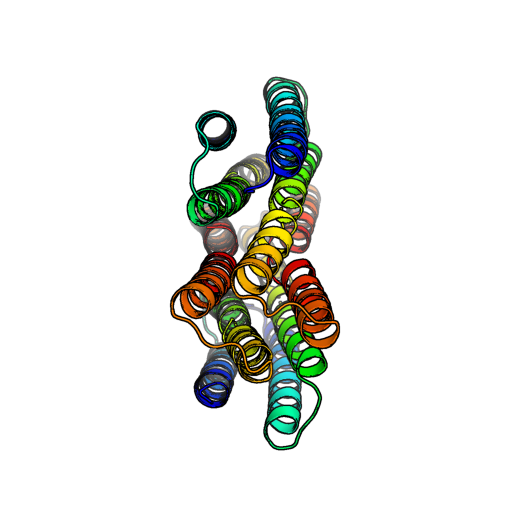11.150 -10.469 1.00 74.73 40 GLN C CA 1
ATOM 1623 C C . GLN C 1 40 ? 15.461 -11.920 -11.657 1.00 71.38 40 GLN C C 1
ATOM 1624 O O . GLN C 1 40 ? 14.315 -12.346 -11.582 1.00 72.36 40 GLN C O 1
ATOM 1630 N N . GLN C 1 41 ? 16.209 -12.059 -12.756 1.00 70.25 41 GLN C N 1
ATOM 1631 C CA . GLN C 1 41 ? 15.715 -12.824 -13.921 1.00 69.00 41 GLN C CA 1
ATOM 1632 C C . GLN C 1 41 ? 15.523 -14.285 -13.552 1.00 64.40 41 GLN C C 1
ATOM 1633 O O . GLN C 1 41 ? 14.453 -14.829 -13.782 1.00 61.62 41 GLN C O 1
ATOM 1639 N N . ILE C 1 42 ? 16.544 -14.868 -12.923 1.00 60.23 42 ILE C N 1
ATOM 1640 C CA . ILE C 1 42 ? 16.503 -16.237 -12.420 1.00 58.69 42 ILE C CA 1
ATOM 1641 C C . ILE C 1 42 ? 15.342 -16.431 -11.435 1.00 59.94 42 ILE C C 1
ATOM 1642 O O . ILE C 1 42 ? 14.672 -17.467 -11.452 1.00 62.63 42 ILE C O 1
ATOM 1647 N N . ALA C 1 43 ? 15.115 -15.459 -10.564 1.00 55.78 43 ALA C N 1
ATOM 1648 C CA . ALA C 1 43 ? 14.028 -15.596 -9.623 1.00 54.68 43 ALA C CA 1
ATOM 1649 C C . ALA C 1 43 ? 12.698 -15.643 -10.379 1.00 54.09 43 ALA C C 1
ATOM 1650 O O . ALA C 1 43 ? 11.800 -16.408 -10.011 1.00 59.30 43 ALA C O 1
ATOM 1652 N N . ALA C 1 44 ? 12.572 -14.865 -11.447 1.00 52.82 44 ALA C N 1
ATOM 1653 C CA . ALA C 1 44 ? 11.312 -14.827 -12.189 1.00 51.85 44 ALA C CA 1
ATOM 1654 C C . ALA C 1 44 ? 11.107 -16.139 -12.938 1.00 54.60 44 ALA C C 1
ATOM 1655 O O . ALA C 1 44 ? 9.949 -16.537 -13.164 1.00 56.93 44 ALA C O 1
ATOM 1657 N N . VAL C 1 45 ? 12.210 -16.821 -13.282 1.00 53.47 45 VAL C N 1
ATOM 1658 C CA . VAL C 1 45 ? 12.122 -18.143 -13.891 1.00 56.26 45 VAL C CA 1
ATOM 1659 C C . VAL C 1 45 ? 11.521 -19.106 -12.883 1.00 55.35 45 VAL C C 1
ATOM 1660 O O . VAL C 1 45 ? 10.591 -19.804 -13.210 1.00 54.77 45 VAL C O 1
ATOM 1664 N N . ARG C 1 46 ? 12.049 -19.105 -11.663 1.00 55.17 46 ARG C N 1
ATOM 1665 C CA . ARG C 1 46 ? 11.565 -19.959 -10.608 1.00 56.92 46 ARG C CA 1
ATOM 1666 C C . ARG C 1 46 ? 10.131 -19.647 -10.297 1.00 54.07 46 ARG C C 1
ATOM 1667 O O . ARG C 1 46 ? 9.344 -20.569 -10.088 1.00 54.09 46 ARG C O 1
ATOM 1675 N N . GLY C 1 47 ? 9.790 -18.361 -10.281 1.00 51.21 47 GLY C N 1
ATOM 1676 C CA . GLY C 1 47 ? 8.398 -17.947 -10.089 1.00 49.04 47 GLY C CA 1
ATOM 1677 C C . GLY C 1 47 ? 7.505 -18.545 -11.158 1.00 51.01 47 GLY C C 1
ATOM 1678 O O . GLY C 1 47 ? 6.425 -19.011 -10.863 1.00 52.50 47 GLY C O 1
ATOM 1679 N N . ALA C 1 48 ? 7.959 -18.527 -12.412 1.00 53.86 48 ALA C N 1
ATOM 1680 C CA . ALA C 1 48 ? 7.154 -18.995 -13.570 1.00 53.06 48 ALA C CA 1
ATOM 1681 C C . ALA C 1 48 ? 6.921 -20.522 -13.539 1.00 53.50 48 ALA C C 1
ATOM 1682 O O . ALA C 1 48 ? 5.797 -21.003 -13.751 1.00 53.20 48 ALA C O 1
ATOM 1684 N N . ALA C 1 49 ? 7.998 -21.251 -13.249 1.00 49.62 49 ALA C N 1
ATOM 1685 C CA . ALA C 1 49 ? 7.956 -22.669 -13.045 1.00 49.62 49 ALA C CA 1
ATOM 1686 C C . ALA C 1 49 ? 6.929 -23.023 -11.922 1.00 52.03 49 ALA C C 1
ATOM 1687 O O . ALA C 1 49 ? 6.069 -23.858 -12.099 1.00 49.75 49 ALA C O 1
ATOM 1689 N N . ASN C 1 50 ? 7.007 -22.321 -10.799 1.00 52.71 50 ASN C N 1
ATOM 1690 C CA . ASN C 1 50 ? 6.162 -22.588 -9.646 1.00 50.84 50 ASN C CA 1
ATOM 1691 C C . ASN C 1 50 ? 4.748 -22.265 -9.926 1.00 52.47 50 ASN C C 1
ATOM 1692 O O . ASN C 1 50 ? 3.834 -22.981 -9.477 1.00 52.34 50 ASN C O 1
ATOM 1697 N N . GLY C 1 51 ? 4.569 -21.221 -10.723 1.00 52.59 51 GLY C N 1
ATOM 1698 C CA . GLY C 1 51 ? 3.247 -20.873 -11.195 1.00 51.89 51 GLY C CA 1
ATOM 1699 C C . GLY C 1 51 ? 2.671 -22.002 -12.002 1.00 50.47 51 GLY C C 1
ATOM 1700 O O . GLY C 1 51 ? 1.563 -22.355 -11.812 1.00 52.61 51 GLY C O 1
ATOM 1701 N N . LEU C 1 52 ? 3.458 -22.581 -12.893 1.00 52.79 52 LEU C N 1
ATOM 1702 C CA . LEU C 1 52 ? 2.960 -23.598 -13.804 1.00 52.79 52 LEU C CA 1
ATOM 1703 C C . LEU C 1 52 ? 2.748 -24.911 -13.114 1.00 51.34 52 LEU C C 1
ATOM 1704 O O . LEU C 1 52 ? 1.833 -25.638 -13.464 1.00 52.25 52 LEU C O 1
ATOM 1717 N N . ALA C 1 54 ? 1.811 -25.296 -10.086 1.00 55.90 54 ALA C N 1
ATOM 1718 C CA . ALA C 1 54 ? 0.528 -25.183 -9.379 1.00 55.88 54 ALA C CA 1
ATOM 1719 C C . ALA C 1 54 ? -0.666 -25.388 -10.324 1.00 60.25 54 ALA C C 1
ATOM 1720 O O . ALA C 1 54 ? -1.682 -26.012 -9.947 1.00 58.43 54 ALA C O 1
ATOM 1722 N N . GLU C 1 55 ? -0.544 -24.835 -11.529 1.00 61.62 55 GLU C N 1
ATOM 1723 C CA . GLU C 1 55 ? -1.570 -24.963 -12.544 1.00 65.63 55 GLU C CA 1
ATOM 1724 C C . GLU C 1 55 ? -1.654 -26.392 -13.053 1.00 59.94 55 GLU C C 1
ATOM 1725 O O . GLU C 1 55 ? -2.726 -26.890 -13.254 1.00 58.49 55 GLU C O 1
ATOM 1731 N N . VAL C 1 56 ? -0.541 -27.072 -13.223 1.00 59.80 56 VAL C N 1
ATOM 1732 C CA . VAL C 1 56 ? -0.613 -28.479 -13.601 1.00 60.06 56 VAL C CA 1
ATOM 1733 C C . VAL C 1 56 ? -1.155 -29.334 -12.460 1.00 58.28 56 VAL C C 1
ATOM 1734 O O . VAL C 1 56 ? -1.969 -30.201 -12.683 1.00 54.88 56 VAL C O 1
ATOM 1738 N N . LEU C 1 57 ? -0.716 -29.078 -11.239 1.00 59.80 57 LEU C N 1
ATOM 1739 C CA . LEU C 1 57 ? -1.163 -29.866 -10.117 1.00 57.60 57 LEU C CA 1
ATOM 1740 C C . LEU C 1 57 ? -2.664 -29.776 -9.935 1.00 57.91 57 LEU C C 1
ATOM 1741 O O . LEU C 1 57 ? -3.326 -30.820 -9.851 1.00 53.01 57 LEU C O 1
ATOM 1746 N N . GLU C 1 58 ? -3.172 -28.533 -9.877 1.00 60.32 58 GLU C N 1
ATOM 1747 C CA . GLU C 1 58 ? -4.622 -28.218 -9.730 1.00 58.91 58 GLU C CA 1
ATOM 1748 C C . GLU C 1 58 ? -5.408 -28.959 -10.801 1.00 57.01 58 GLU C C 1
ATOM 1749 O O . GLU C 1 58 ? -6.373 -29.655 -10.512 1.00 56.60 58 GLU C O 1
ATOM 1755 N N . SER C 1 59 ? -4.964 -28.835 -12.038 1.00 55.02 59 SER C N 1
ATOM 1756 C CA . SER C 1 59 ? -5.648 -29.487 -13.141 1.00 57.21 59 SER C CA 1
ATOM 1757 C C . SER C 1 59 ? -5.620 -31.02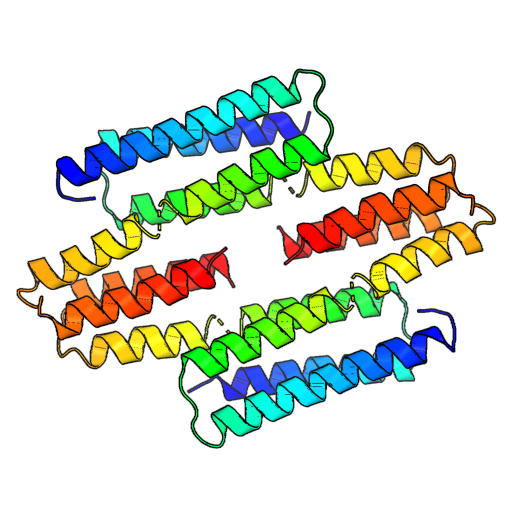8 -13.045 1.00 56.80 59 SER C C 1
ATOM 1758 O O . SER C 1 59 ? -6.639 -31.677 -13.276 1.00 54.61 59 SER C O 1
ATOM 1761 N N . HIS C 1 60 ? -4.468 -31.593 -12.677 1.00 58.91 60 HIS C N 1
ATOM 1762 C CA . HIS C 1 60 ? -4.321 -33.039 -12.489 1.00 59.79 60 HIS C CA 1
ATOM 1763 C C . HIS C 1 60 ? -5.268 -33.587 -11.386 1.00 59.06 60 HIS C C 1
ATOM 1764 O O . HIS C 1 60 ? -6.016 -34.527 -11.624 1.00 54.87 60 HIS C O 1
ATOM 1771 N N . ILE C 1 61 ? -5.245 -32.971 -10.209 1.00 57.06 61 ILE C N 1
ATOM 1772 C CA . ILE C 1 61 ? -6.078 -33.387 -9.104 1.00 56.33 61 ILE C CA 1
ATOM 1773 C C . ILE C 1 61 ? -7.558 -33.331 -9.505 1.00 62.18 61 ILE C C 1
ATOM 1774 O O . ILE C 1 61 ? -8.304 -34.278 -9.217 1.00 59.45 61 ILE C O 1
ATOM 1779 N N . ARG C 1 62 ? -7.975 -32.240 -10.161 1.00 63.89 62 ARG C N 1
ATOM 1780 C CA . ARG C 1 62 ? -9.363 -32.105 -10.608 1.00 62.86 62 ARG C CA 1
ATOM 1781 C C . ARG C 1 62 ? -9.753 -33.212 -11.573 1.00 61.64 62 ARG C C 1
ATOM 1782 O O . ARG C 1 62 ? -10.815 -33.799 -11.414 1.00 63.96 62 ARG C O 1
ATOM 1790 N N . GLU C 1 63 ? -8.906 -33.510 -12.551 1.00 62.07 63 GLU C N 1
ATOM 1791 C CA . GLU C 1 63 ? -9.219 -34.581 -13.523 1.00 66.30 63 GLU C CA 1
ATOM 1792 C C . GLU C 1 63 ? -9.311 -35.974 -12.859 1.00 62.38 63 GLU C C 1
ATOM 1793 O O . GLU C 1 63 ? -10.110 -36.821 -13.287 1.00 56.04 63 GLU C O 1
ATOM 1799 N N . THR C 1 64 ? -8.490 -36.213 -11.840 1.00 61.30 64 THR C N 1
ATOM 1800 C CA . THR C 1 64 ? -8.506 -37.499 -11.149 1.00 68.44 64 THR C CA 1
ATOM 1801 C C . THR C 1 64 ? -9.916 -37.696 -10.540 1.00 71.67 64 THR C C 1
ATOM 1802 O O . THR C 1 64 ? -10.597 -38.679 -10.845 1.00 70.86 64 THR C O 1
ATOM 1806 N N . PHE C 1 65 ? -10.355 -36.733 -9.731 1.00 70.77 65 PHE C N 1
ATOM 1807 C CA . PHE C 1 65 ? -11.692 -36.769 -9.159 1.00 74.05 65 PHE C CA 1
ATOM 1808 C C . PHE C 1 65 ? -12.830 -36.900 -10.215 1.00 76.15 65 PHE C C 1
ATOM 1809 O O . PHE C 1 65 ? -13.869 -37.523 -9.958 1.00 75.16 65 PHE C O 1
ATOM 1817 N N . ASP C 1 66 ? -12.625 -36.356 -11.405 1.00 74.02 66 ASP C N 1
ATOM 1818 C CA . ASP C 1 66 ? -13.670 -36.366 -12.415 1.00 75.94 66 ASP C CA 1
ATOM 1819 C C . ASP C 1 66 ? -13.773 -37.750 -13.087 1.00 76.74 66 ASP C C 1
ATOM 1820 O O . ASP C 1 66 ? -14.874 -38.247 -13.235 1.00 73.23 66 ASP C O 1
ATOM 1825 N N . ARG C 1 67 ? -12.650 -38.370 -13.466 1.00 80.59 67 ARG C N 1
ATOM 1826 C CA . ARG C 1 67 ? -12.644 -39.758 -14.014 1.00 83.83 67 ARG C CA 1
ATOM 1827 C C . ARG C 1 67 ? -13.307 -40.729 -13.038 1.00 82.70 67 ARG C C 1
ATOM 1828 O O . ARG C 1 67 ? -13.939 -41.687 -13.448 1.00 84.84 67 ARG C O 1
ATOM 1836 N N . ASN C 1 68 ? -13.172 -40.448 -11.749 1.00 81.94 68 ASN C N 1
ATOM 1837 C CA . ASN C 1 68 ? -13.806 -41.222 -10.690 1.00 87.13 68 ASN C CA 1
ATOM 1838 C C . ASN C 1 68 ? -15.290 -40.857 -10.395 1.00 87.88 68 ASN C C 1
ATOM 1839 O O . ASN C 1 68 ? -15.832 -41.307 -9.376 1.00 79.60 68 ASN C O 1
ATOM 1844 N N . ASP C 1 69 ? -15.947 -40.069 -11.255 1.00 88.40 69 ASP C N 1
ATOM 1845 C CA . ASP C 1 69 ? -17.349 -39.633 -11.031 1.00 90.90 69 ASP C CA 1
ATOM 1846 C C . ASP C 1 69 ? -17.548 -39.116 -9.595 1.00 83.40 69 ASP C C 1
ATOM 1847 O O . ASP C 1 69 ? -18.556 -39.361 -8.929 1.00 79.29 69 ASP C O 1
ATOM 1852 N N . CYS C 1 70 ? -16.562 -38.358 -9.159 1.00 80.44 70 CYS C N 1
ATOM 1853 C CA . CYS C 1 70 ? -16.447 -37.939 -7.798 1.00 82.58 70 CYS C CA 1
ATOM 1854 C C . CYS C 1 70 ? -16.394 -36.434 -7.617 1.00 78.68 70 CYS C C 1
ATOM 1855 O O . CYS C 1 70 ? -16.174 -35.961 -6.500 1.00 82.35 70 CYS C O 1
ATOM 1858 N N . TYR C 1 71 ? -16.618 -35.682 -8.690 1.00 74.07 71 TYR C N 1
ATOM 1859 C CA . TYR C 1 71 ? -16.471 -34.240 -8.651 1.00 73.87 71 TYR C CA 1
ATOM 1860 C C . TYR C 1 71 ? -17.739 -33.640 -8.080 1.00 71.76 71 TYR C C 1
ATOM 1861 O O . TYR C 1 71 ? -18.818 -33.917 -8.573 1.00 80.58 71 TYR C O 1
ATOM 1870 N N . SER C 1 72 ? -17.610 -32.877 -7.007 1.00 67.40 72 SER C N 1
ATOM 1871 C CA . SER C 1 72 ? -18.736 -32.156 -6.434 1.00 67.73 72 SER C CA 1
ATOM 1872 C C . SER C 1 72 ? -18.230 -30.765 -6.086 1.00 68.33 72 SER C C 1
ATOM 1873 O O . SER C 1 72 ? -17.074 -30.453 -6.381 1.00 69.64 72 SER C O 1
ATOM 1876 N N . ARG C 1 73 ? -19.069 -29.932 -5.478 1.00 66.61 73 ARG C N 1
ATOM 1877 C CA . ARG C 1 73 ? -18.590 -28.636 -5.021 1.00 69.30 73 ARG C CA 1
ATOM 1878 C C . ARG C 1 73 ? -17.688 -28.744 -3.821 1.00 67.73 73 ARG C C 1
ATOM 1879 O O . ARG C 1 73 ? -16.842 -27.884 -3.650 1.00 68.71 73 ARG C O 1
ATOM 1887 N N . GLU C 1 74 ? -17.883 -29.737 -2.958 1.00 70.78 74 GLU C N 1
ATOM 1888 C CA . GLU C 1 74 ? -17.031 -29.824 -1.770 1.00 75.85 74 GLU C CA 1
ATOM 1889 C C . GLU C 1 74 ? -15.617 -30.307 -2.176 1.00 69.90 74 GLU C C 1
ATOM 1890 O O . GLU C 1 74 ? -14.623 -29.711 -1.761 1.00 64.61 74 GLU C O 1
ATOM 1896 N N . VAL C 1 75 ? -15.544 -31.324 -3.035 1.00 66.59 75 VAL C N 1
ATOM 1897 C CA . VAL C 1 75 ? -14.267 -31.735 -3.655 1.00 64.00 75 VAL C CA 1
ATOM 1898 C C . VAL C 1 75 ? -13.611 -30.550 -4.351 1.00 64.09 75 VAL C C 1
ATOM 1899 O O . VAL C 1 75 ? -12.410 -30.315 -4.182 1.00 66.05 75 VAL C O 1
ATOM 1903 N N . SER C 1 76 ? -14.397 -29.790 -5.112 1.00 65.51 76 SER C N 1
ATOM 1904 C CA . SER C 1 76 ? -13.861 -28.655 -5.863 1.00 65.88 76 SER C CA 1
ATOM 1905 C C . SER C 1 76 ? -13.210 -27.611 -4.964 1.00 65.28 76 SER C C 1
ATOM 1906 O O . SER C 1 76 ? -12.192 -27.044 -5.329 1.00 65.80 76 SER C O 1
ATOM 1909 N N . GLN C 1 77 ? -13.784 -27.384 -3.790 1.00 66.28 77 GLN C N 1
ATOM 1910 C CA . GLN C 1 77 ? -13.263 -26.409 -2.832 1.00 65.55 77 GLN C CA 1
ATOM 1911 C C . GLN C 1 77 ? -12.105 -26.956 -2.009 1.00 63.21 77 GLN C C 1
ATOM 1912 O O . GLN C 1 77 ? -11.294 -26.194 -1.467 1.00 61.75 77 GLN C O 1
ATOM 1918 N N . SER C 1 78 ? -12.050 -28.269 -1.858 1.00 61.41 78 SER C N 1
ATOM 1919 C CA . SER C 1 78 ? -10.907 -28.882 -1.224 1.00 62.78 78 SER C CA 1
ATOM 1920 C C . SER C 1 78 ? -9.691 -28.509 -2.066 1.00 62.24 78 SER C C 1
ATOM 1921 O O . SER C 1 78 ? -8.679 -28.018 -1.545 1.00 61.82 78 SER C O 1
ATOM 1924 N N . VAL C 1 79 ? -9.833 -28.719 -3.375 1.00 53.27 79 VAL C N 1
ATOM 1925 C CA . VAL C 1 79 ? -8.786 -28.406 -4.308 1.00 50.71 79 VAL C CA 1
ATOM 1926 C C . VAL C 1 79 ? -8.422 -26.927 -4.243 1.00 51.35 79 VAL C C 1
ATOM 1927 O O . VAL C 1 79 ? -7.258 -26.594 -4.285 1.00 56.28 79 VAL C O 1
ATOM 1931 N N . ASP C 1 80 ? -9.399 -26.041 -4.170 1.00 52.93 80 ASP C N 1
ATOM 1932 C CA . ASP C 1 80 ? -9.115 -24.598 -4.023 1.00 58.23 80 ASP C CA 1
ATOM 1933 C C . ASP C 1 80 ? -8.248 -24.352 -2.814 1.00 60.64 80 ASP C C 1
ATOM 1934 O O . ASP C 1 80 ? -7.292 -23.610 -2.900 1.00 64.47 80 ASP C O 1
ATOM 1939 N N . ASP C 1 81 ? -8.599 -25.003 -1.702 1.00 65.39 81 ASP C N 1
ATOM 1940 C CA . ASP C 1 81 ? -7.895 -24.865 -0.440 1.00 64.82 81 ASP C CA 1
ATOM 1941 C C . ASP C 1 81 ? -6.498 -25.427 -0.576 1.00 64.01 81 ASP C C 1
ATOM 1942 O O . ASP C 1 81 ? -5.544 -24.796 -0.111 1.00 65.97 81 ASP C O 1
ATOM 1947 N N . THR C 1 82 ? -6.375 -26.587 -1.238 1.00 60.29 82 THR C N 1
ATOM 1948 C CA . THR C 1 82 ? -5.098 -27.264 -1.390 1.00 58.61 82 THR C CA 1
ATOM 1949 C C . THR C 1 82 ? -4.129 -26.468 -2.241 1.00 60.80 82 THR C C 1
ATOM 1950 O O . THR C 1 82 ? -2.934 -26.382 -1.908 1.00 66.21 82 THR C O 1
ATOM 1954 N N . ILE C 1 83 ? -4.639 -25.864 -3.311 1.00 60.43 83 ILE C N 1
ATOM 1955 C CA . ILE C 1 83 ? -3.808 -25.075 -4.203 1.00 57.69 83 ILE C CA 1
ATOM 1956 C C . ILE C 1 83 ? -3.395 -23.744 -3.593 1.00 57.75 83 ILE C C 1
ATOM 1957 O O . ILE C 1 83 ? -2.291 -23.293 -3.858 1.00 55.18 83 ILE C O 1
ATOM 1962 N N . GLU C 1 84 ? -4.232 -23.115 -2.769 1.00 62.30 84 GLU C N 1
ATOM 1963 C CA . GLU C 1 84 ? -3.807 -21.870 -2.110 1.00 64.84 84 GLU C CA 1
ATOM 1964 C C . GLU C 1 84 ? -2.603 -22.156 -1.241 1.00 62.30 84 GLU C C 1
ATOM 1965 O O . GLU C 1 84 ? -1.692 -21.343 -1.191 1.00 61.25 84 GLU C O 1
ATOM 1971 N N . LEU C 1 85 ? -2.603 -23.319 -0.575 1.00 59.49 85 LEU C N 1
ATOM 1972 C CA . LEU C 1 85 ? -1.487 -23.691 0.313 1.00 58.57 85 LEU C CA 1
ATOM 1973 C C . LEU C 1 85 ? -0.195 -23.934 -0.438 1.00 57.53 85 LEU C C 1
ATOM 1974 O O . LEU C 1 85 ? 0.804 -23.303 -0.111 1.00 55.50 85 LEU C O 1
ATOM 1979 N N . VAL C 1 86 ? -0.253 -24.825 -1.435 1.00 56.42 86 VAL C N 1
ATOM 1980 C CA . VAL C 1 86 ? 0.839 -25.082 -2.380 1.00 55.41 86 VAL C CA 1
ATOM 1981 C C . VAL C 1 86 ? 1.411 -23.806 -2.999 1.00 57.97 86 VAL C C 1
ATOM 1982 O O . VAL C 1 86 ? 2.633 -23.615 -3.006 1.00 61.17 86 VAL C O 1
ATOM 1986 N N . ARG C 1 87 ? 0.547 -22.934 -3.526 1.00 60.14 87 ARG C N 1
ATOM 1987 C CA . ARG C 1 87 ? 0.991 -21.630 -4.085 1.00 57.65 87 ARG C CA 1
ATOM 1988 C C . ARG C 1 87 ? 1.787 -20.830 -3.056 1.00 56.05 87 ARG C C 1
ATOM 1989 O O . ARG C 1 87 ? 2.781 -20.188 -3.375 1.00 56.07 87 ARG C O 1
ATOM 1997 N N . ALA C 1 88 ? 1.352 -20.903 -1.813 1.00 55.86 88 ALA C N 1
ATOM 1998 C CA . ALA C 1 88 ? 1.955 -20.125 -0.761 1.00 57.29 88 ALA C CA 1
ATOM 1999 C C . ALA C 1 88 ? 3.201 -20.774 -0.163 1.00 55.58 88 ALA C C 1
ATOM 2000 O O . ALA C 1 88 ? 4.133 -20.056 0.209 1.00 57.73 88 ALA C O 1
ATOM 2002 N N . TYR C 1 89 ? 3.254 -22.098 -0.106 1.00 52.35 89 TYR C N 1
ATOM 2003 C CA . TYR C 1 89 ? 4.350 -22.755 0.633 1.00 56.81 89 TYR C CA 1
ATOM 2004 C C . TYR C 1 89 ? 5.342 -23.613 -0.181 1.00 56.77 89 TYR C C 1
ATOM 2005 O O . TYR C 1 89 ? 6.357 -24.018 0.344 1.00 61.25 89 TYR C O 1
ATOM 2014 N N . LEU C 1 90 ? 5.081 -23.890 -1.444 1.00 59.26 90 LEU C N 1
ATOM 2015 C CA . LEU C 1 90 ? 6.071 -24.569 -2.263 1.00 61.39 90 LEU C CA 1
ATOM 2016 C C . LEU C 1 90 ? 6.727 -23.534 -3.147 1.00 64.40 90 LEU C C 1
ATOM 2017 O O . LEU C 1 90 ? 6.149 -23.122 -4.155 1.00 70.55 90 LEU C O 1
ATOM 2022 N N . LYS C 1 91 ? 7.925 -23.098 -2.764 1.00 69.35 91 LYS C N 1
ATOM 2023 C CA . LYS C 1 91 ? 8.695 -22.103 -3.546 1.00 71.49 91 LYS C CA 1
ATOM 2024 C C . LYS C 1 91 ? 10.132 -22.538 -3.815 1.00 70.34 91 LYS C C 1
ATOM 2025 O O . LYS C 1 91 ? 10.624 -22.363 -4.924 1.00 68.58 91 LYS C O 1
ATOM 2032 N N . PRO D 1 2 ? 29.038 -14.988 16.764 1.00 102.27 2 PRO D N 1
ATOM 2033 C CA . PRO D 1 2 ? 29.589 -13.841 17.564 1.00 106.15 2 PRO D CA 1
ATOM 2034 C C . PRO D 1 2 ? 30.771 -14.176 18.517 1.00 109.06 2 PRO D C 1
ATOM 2035 O O . PRO D 1 2 ? 30.681 -15.124 19.307 1.00 111.17 2 PRO D O 1
ATOM 2039 N N . SER D 1 3 ? 31.857 -13.407 18.402 1.00 110.70 3 SER D N 1
ATOM 2040 C CA . SER D 1 3 ? 33.005 -13.482 19.318 1.00 108.11 3 SER D CA 1
ATOM 2041 C C . SER D 1 3 ? 32.819 -12.485 20.471 1.00 107.39 3 SER D C 1
ATOM 2042 O O . SER D 1 3 ? 33.237 -12.739 21.599 1.00 105.69 3 SER D O 1
ATOM 2045 N N . THR D 1 4 ? 32.167 -11.364 20.169 1.00 110.05 4 THR D N 1
ATOM 2046 C CA . THR D 1 4 ? 31.915 -10.279 21.117 1.00 112.93 4 THR D CA 1
ATOM 2047 C C . THR D 1 4 ? 30.922 -10.693 22.214 1.00 112.99 4 THR D C 1
ATOM 2048 O O . THR D 1 4 ? 29.896 -11.301 21.901 1.00 98.18 4 THR D O 1
ATOM 2052 N N . PRO D 1 5 ? 31.223 -10.373 23.499 1.00 120.23 5 PRO D N 1
ATOM 2053 C CA . PRO D 1 5 ? 30.242 -10.684 24.557 1.00 123.53 5 PRO D CA 1
ATOM 2054 C C . PRO D 1 5 ? 28.922 -9.893 24.481 1.00 122.94 5 PRO D C 1
ATOM 2055 O O . PRO D 1 5 ? 27.946 -10.348 25.062 1.00 133.45 5 PRO D O 1
ATOM 2059 N N . GLU D 1 6 ? 28.897 -8.733 23.812 1.00 118.79 6 GLU D N 1
ATOM 2060 C CA . GLU D 1 6 ? 27.643 -7.991 23.549 1.00 113.30 6 GLU D CA 1
ATOM 2061 C C . GLU D 1 6 ? 26.777 -8.673 22.483 1.00 109.72 6 GLU D C 1
ATOM 2062 O O . GLU D 1 6 ? 25.557 -8.720 22.622 1.00 109.47 6 GLU D O 1
ATOM 2068 N N . GLU D 1 7 ? 27.400 -9.165 21.412 1.00 101.34 7 GLU D N 1
ATOM 2069 C CA . GLU D 1 7 ? 26.668 -9.817 20.315 1.00 100.66 7 GLU D CA 1
ATOM 2070 C C . GLU D 1 7 ? 26.110 -11.186 20.690 1.00 98.62 7 GLU D C 1
ATOM 2071 O O . GLU D 1 7 ? 25.110 -11.635 20.120 1.00 93.36 7 GLU D O 1
ATOM 2077 N N . LYS D 1 8 ? 26.796 -11.861 21.611 1.00 97.26 8 LYS D N 1
ATOM 2078 C CA . LYS D 1 8 ? 26.319 -13.106 22.217 1.00 94.46 8 LYS D CA 1
ATOM 2079 C C . LYS D 1 8 ? 24.934 -12.892 22.866 1.00 92.62 8 LYS D C 1
ATOM 2080 O O . LYS D 1 8 ? 24.081 -13.770 22.822 1.00 88.78 8 LYS D O 1
ATOM 2086 N N . LYS D 1 9 ? 24.715 -11.711 23.442 1.00 92.01 9 LYS D N 1
ATOM 2087 C CA . LYS D 1 9 ? 23.478 -11.396 24.148 1.00 87.39 9 LYS D CA 1
ATOM 2088 C C . LYS D 1 9 ? 22.274 -11.159 23.221 1.00 79.63 9 LYS D C 1
ATOM 2089 O O . LYS D 1 9 ? 21.195 -11.669 23.497 1.00 74.07 9 LYS D O 1
ATOM 2095 N N . LYS D 1 10 ? 22.465 -10.417 22.126 1.00 74.47 10 LYS D N 1
ATOM 2096 C CA . LYS D 1 10 ? 21.363 -10.098 21.219 1.00 73.41 10 LYS D CA 1
ATOM 2097 C C . LYS D 1 10 ? 20.875 -11.371 20.569 1.00 70.43 10 LYS D C 1
ATOM 2098 O O . LYS D 1 10 ? 19.669 -11.570 20.419 1.00 68.78 10 LYS D O 1
ATOM 2104 N N . VAL D 1 11 ? 21.833 -12.212 20.166 1.00 68.20 11 VAL D N 1
ATOM 2105 C CA . VAL D 1 11 ? 21.567 -13.483 19.488 1.00 67.31 11 VAL D CA 1
ATOM 2106 C C . VAL D 1 11 ? 20.783 -14.410 20.422 1.00 68.09 11 VAL D C 1
ATOM 2107 O O . VAL D 1 11 ? 19.800 -15.059 20.027 1.00 67.18 11 VAL D O 1
ATOM 2111 N N . LEU D 1 12 ? 21.212 -14.424 21.674 1.00 67.63 12 LEU D N 1
ATOM 2112 C CA . LEU D 1 12 ? 20.616 -15.276 22.703 1.00 65.36 12 LEU D CA 1
ATOM 2113 C C . LEU D 1 12 ? 19.170 -14.821 22.980 1.00 60.28 12 LEU D C 1
ATOM 2114 O O . LEU D 1 12 ? 18.305 -15.662 23.206 1.00 59.24 12 LEU D O 1
ATOM 2119 N N . THR D 1 13 ? 18.902 -13.518 22.895 1.00 57.49 13 THR D N 1
ATOM 2120 C CA . THR D 1 13 ? 17.520 -13.011 22.912 1.00 62.65 13 THR D CA 1
ATOM 2121 C C . THR D 1 13 ? 16.709 -13.596 21.741 1.00 66.97 13 THR D C 1
ATOM 2122 O O . THR D 1 13 ? 15.636 -14.188 21.940 1.00 69.29 13 THR D O 1
ATOM 2126 N N . ARG D 1 14 ? 17.242 -13.449 20.525 1.00 67.56 14 ARG D N 1
ATOM 2127 C CA . ARG D 1 14 ? 16.522 -13.865 19.317 1.00 68.64 14 ARG D CA 1
ATOM 2128 C C . ARG D 1 14 ? 16.176 -15.353 19.344 1.00 66.01 14 ARG D C 1
ATOM 2129 O O . ARG D 1 14 ? 15.123 -15.755 18.869 1.00 62.20 14 ARG D O 1
ATOM 2137 N N . VAL D 1 15 ? 17.104 -16.147 19.876 1.00 67.90 15 VAL D N 1
ATOM 2138 C CA . VAL D 1 15 ? 16.973 -17.592 19.988 1.00 67.95 15 VAL D CA 1
ATOM 2139 C C . VAL D 1 15 ? 15.876 -17.940 20.967 1.00 68.82 15 VAL D C 1
ATOM 2140 O O . VAL D 1 15 ? 15.175 -18.957 20.812 1.00 65.42 15 VAL D O 1
ATOM 2144 N N . ARG D 1 16 ? 15.771 -17.119 22.004 1.00 69.16 16 ARG D N 1
ATOM 2145 C CA . ARG D 1 16 ? 14.753 -17.305 23.000 1.00 71.06 16 ARG D CA 1
ATOM 2146 C C . ARG D 1 16 ? 13.431 -16.881 22.422 1.00 72.42 16 ARG D C 1
ATOM 2147 O O . ARG D 1 16 ? 12.451 -17.623 22.526 1.00 78.36 16 ARG D O 1
ATOM 2155 N N . ARG D 1 17 ? 13.414 -15.741 21.742 1.00 71.77 17 ARG D N 1
ATOM 2156 C CA . ARG D 1 17 ? 12.215 -15.312 21.047 1.00 68.47 17 ARG D CA 1
ATOM 2157 C C . ARG D 1 17 ? 11.718 -16.391 20.105 1.00 66.04 17 ARG D C 1
ATOM 2158 O O . ARG D 1 17 ? 10.527 -16.498 19.914 1.00 74.68 17 ARG D O 1
ATOM 2166 N N . ILE D 1 18 ? 12.612 -17.207 19.553 1.00 63.81 18 ILE D N 1
ATOM 2167 C CA . ILE D 1 18 ? 12.220 -18.341 18.695 1.00 65.06 18 ILE D CA 1
ATOM 2168 C C . ILE D 1 18 ? 11.651 -19.488 19.526 1.00 62.36 18 ILE D C 1
ATOM 2169 O O . ILE D 1 18 ? 10.711 -20.122 19.104 1.00 59.98 18 ILE D O 1
ATOM 2174 N N . ARG D 1 19 ? 12.247 -19.798 20.673 1.00 69.74 19 ARG D N 1
ATOM 2175 C CA . ARG D 1 19 ? 11.601 -20.729 21.626 1.00 73.86 19 ARG D CA 1
ATOM 2176 C C . ARG D 1 19 ? 10.169 -20.314 21.966 1.00 71.89 19 ARG D C 1
ATOM 2177 O O . ARG D 1 19 ? 9.264 -21.157 21.955 1.00 66.36 19 ARG D O 1
ATOM 2185 N N . GLY D 1 20 ? 9.990 -19.017 22.241 1.00 70.64 20 GLY D N 1
ATOM 2186 C CA . GLY D 1 20 ? 8.667 -18.417 22.433 1.00 74.71 20 GLY D CA 1
ATOM 2187 C C . GLY D 1 20 ? 7.677 -18.662 21.292 1.00 79.49 20 GLY D C 1
ATOM 2188 O O . GLY D 1 20 ? 6.479 -18.858 21.533 1.00 82.93 20 GLY D O 1
ATOM 2189 N N . GLN D 1 21 ? 8.173 -18.638 20.051 1.00 79.44 21 GLN D N 1
ATOM 2190 C CA . GLN D 1 21 ? 7.353 -18.967 18.880 1.00 72.58 21 GLN D CA 1
ATOM 2191 C C . GLN D 1 21 ? 7.075 -20.445 18.792 1.00 70.58 21 GLN D C 1
ATOM 2192 O O . GLN D 1 21 ? 5.989 -20.822 18.351 1.00 70.33 21 GLN D O 1
ATOM 2198 N N . ILE D 1 22 ? 8.042 -21.283 19.172 1.00 72.19 22 ILE D N 1
ATOM 2199 C CA . ILE D 1 22 ? 7.834 -22.741 19.121 1.00 80.54 22 ILE D CA 1
ATOM 2200 C C . ILE D 1 22 ? 6.903 -23.231 20.222 1.00 82.52 22 ILE D C 1
ATOM 2201 O O . ILE D 1 22 ? 6.243 -24.267 20.057 1.00 80.51 22 ILE D O 1
ATOM 2206 N N . ASP D 1 23 ? 6.872 -22.508 21.346 1.00 82.77 23 ASP D N 1
ATOM 2207 C CA . ASP D 1 23 ? 5.939 -22.820 22.417 1.00 79.16 23 ASP D CA 1
ATOM 2208 C C . ASP D 1 23 ? 4.527 -22.432 22.021 1.00 77.27 23 ASP D C 1
ATOM 2209 O O . ASP D 1 23 ? 3.602 -23.185 22.329 1.00 78.53 23 ASP D O 1
ATOM 2214 N N . ALA D 1 24 ? 4.356 -21.270 21.373 1.00 72.30 24 ALA D N 1
ATOM 2215 C CA . ALA D 1 24 ? 3.026 -20.843 20.891 1.00 74.97 24 ALA D CA 1
ATOM 2216 C C . ALA D 1 24 ? 2.506 -21.841 19.845 1.00 78.74 24 ALA D C 1
ATOM 2217 O O . ALA D 1 24 ? 1.328 -22.191 19.811 1.00 80.21 24 ALA D O 1
ATOM 2219 N N . LEU D 1 25 ? 3.404 -22.311 18.998 1.00 83.80 25 LEU D N 1
ATOM 2220 C CA . LEU D 1 25 ? 3.053 -23.324 18.029 1.00 84.16 25 LEU D CA 1
ATOM 2221 C C . LEU D 1 25 ? 2.612 -24.583 18.777 1.00 85.55 25 LEU D C 1
ATOM 2222 O O . LEU D 1 25 ? 1.634 -25.225 18.399 1.00 83.98 25 LEU D O 1
ATOM 2227 N N . GLU D 1 26 ? 3.351 -24.934 19.827 1.00 94.10 26 GLU D N 1
ATOM 2228 C CA . GLU D 1 26 ? 3.056 -26.129 20.629 1.00 98.83 26 GLU D CA 1
ATOM 2229 C C . GLU D 1 26 ? 1.684 -26.005 21.299 1.00 95.11 26 GLU D C 1
ATOM 2230 O O . GLU D 1 26 ? 0.913 -26.950 21.248 1.00 87.77 26 GLU D O 1
ATOM 2236 N N . ARG D 1 27 ? 1.384 -24.835 21.875 1.00 94.75 27 ARG D N 1
ATOM 2237 C CA . ARG D 1 27 ? 0.038 -24.507 22.406 1.00 96.53 27 ARG D CA 1
ATOM 2238 C C . ARG D 1 27 ? -1.066 -24.772 21.379 1.00 93.19 27 ARG D C 1
ATOM 2239 O O . ARG D 1 27 ? -2.089 -25.363 21.691 1.00 97.55 27 ARG D O 1
ATOM 2247 N N . SER D 1 28 ? -0.832 -24.311 20.158 1.00 91.36 28 SER D N 1
ATOM 2248 C CA . SER D 1 28 ? -1.770 -24.442 19.053 1.00 87.35 28 SER D CA 1
ATOM 2249 C C . SER D 1 28 ? -1.947 -25.871 18.522 1.00 86.94 28 SER D C 1
ATOM 2250 O O . SER D 1 28 ? -2.928 -26.147 17.854 1.00 93.12 28 SER D O 1
ATOM 2253 N N . LEU D 1 29 ? -1.003 -26.763 18.795 1.00 90.36 29 LEU D N 1
ATOM 2254 C CA . LEU D 1 29 ? -1.176 -28.204 18.532 1.00 96.58 29 LEU D CA 1
ATOM 2255 C C . LEU D 1 29 ? -1.715 -28.960 19.777 1.00 106.52 29 LEU D C 1
ATOM 2256 O O . LEU D 1 29 ? -2.362 -29.997 19.620 1.00 103.18 29 LEU D O 1
ATOM 2261 N N . GLU D 1 30 ? -1.402 -28.464 20.995 1.00 118.56 30 GLU D N 1
ATOM 2262 C CA . GLU D 1 30 ? -1.954 -28.985 22.285 1.00 117.53 30 GLU D CA 1
ATOM 2263 C C . GLU D 1 30 ? -3.467 -28.807 22.207 1.00 118.31 30 GLU D C 1
ATOM 2264 O O . GLU D 1 30 ? -4.216 -29.778 22.267 1.00 115.68 30 GLU D O 1
ATOM 2270 N N . GLY D 1 31 ? -3.889 -27.545 22.050 1.00 120.00 31 GLY D N 1
ATOM 2271 C CA . GLY D 1 31 ? -5.288 -27.179 21.834 1.00 116.56 31 GLY D CA 1
ATOM 2272 C C . GLY D 1 31 ? -5.579 -27.358 20.363 1.00 112.21 31 GLY D C 1
ATOM 2273 O O . GLY D 1 31 ? -4.968 -28.207 19.715 1.00 112.23 31 GLY D O 1
ATOM 2274 N N . ASP D 1 32 ? -6.490 -26.560 19.817 1.00 112.78 32 ASP D N 1
ATOM 2275 C CA . ASP D 1 32 ? -6.839 -26.693 18.396 1.00 116.36 32 ASP D CA 1
ATOM 2276 C C . ASP D 1 32 ? -7.175 -25.377 17.707 1.00 116.30 32 ASP D C 1
ATOM 2277 O O . ASP D 1 32 ? -8.238 -24.790 17.939 1.00 111.46 32 ASP D O 1
ATOM 2282 N N . ALA D 1 33 ? -6.229 -24.925 16.882 1.00 118.88 33 ALA D N 1
ATOM 2283 C CA . ALA D 1 33 ? -6.428 -23.812 15.954 1.00 115.82 33 ALA D CA 1
ATOM 2284 C C . ALA D 1 33 ? -6.466 -24.438 14.563 1.00 107.37 33 ALA D C 1
ATOM 2285 O O . ALA D 1 33 ? -6.123 -25.615 14.383 1.00 95.57 33 ALA D O 1
ATOM 2287 N N . GLU D 1 34 ? -6.882 -23.651 13.581 1.00 103.43 34 GLU D N 1
ATOM 2288 C CA . GLU D 1 34 ? -6.996 -24.145 12.210 1.00 106.39 34 GLU D CA 1
ATOM 2289 C C . GLU D 1 34 ? -5.629 -24.522 11.596 1.00 108.98 34 GLU D C 1
ATOM 2290 O O . GLU D 1 34 ? -4.576 -24.035 12.021 1.00 110.50 34 GLU D O 1
ATOM 2296 N N . CYS D 1 35 ? -5.664 -25.395 10.596 1.00 107.19 35 CYS D N 1
ATOM 2297 C CA . CYS D 1 35 ? -4.445 -25.908 9.944 1.00 107.12 35 CYS D CA 1
ATOM 2298 C C . CYS D 1 35 ? -3.642 -24.846 9.149 1.00 104.80 35 CYS D C 1
ATOM 2299 O O . CYS D 1 35 ? -2.469 -25.054 8.883 1.00 99.56 35 CYS D O 1
ATOM 2302 N N . ARG D 1 36 ? -4.282 -23.736 8.769 1.00 102.77 36 ARG D N 1
ATOM 2303 C CA . ARG D 1 36 ? -3.628 -22.612 8.082 1.00 101.14 36 ARG D CA 1
ATOM 2304 C C . ARG D 1 36 ? -2.902 -21.671 9.057 1.00 97.94 36 ARG D C 1
ATOM 2305 O O . ARG D 1 36 ? -1.926 -21.015 8.678 1.00 102.04 36 ARG D O 1
ATOM 2313 N N . ALA D 1 37 ? -3.404 -21.561 10.286 1.00 95.86 37 ALA D N 1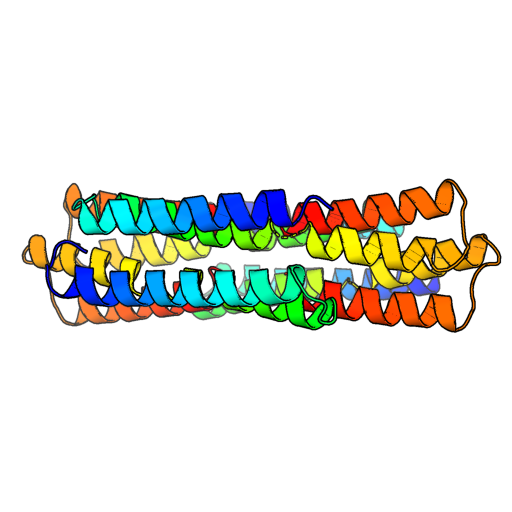
ATOM 2314 C CA . ALA D 1 37 ? -2.766 -20.722 11.315 1.00 89.58 37 ALA D CA 1
ATOM 2315 C C . ALA D 1 37 ? -1.482 -21.383 11.804 1.00 84.20 37 ALA D C 1
ATOM 2316 O O . ALA D 1 37 ? -0.557 -20.690 12.188 1.00 84.23 37 ALA D O 1
ATOM 2318 N N . ILE D 1 38 ? -1.449 -22.714 11.779 1.00 78.34 38 ILE D N 1
ATOM 2319 C CA . ILE D 1 38 ? -0.272 -23.498 12.120 1.00 83.29 38 ILE D CA 1
ATOM 2320 C C . ILE D 1 38 ? 0.850 -23.287 11.087 1.00 82.64 38 ILE D C 1
ATOM 2321 O O . ILE D 1 38 ? 1.991 -22.957 11.446 1.00 80.52 38 ILE D O 1
ATOM 2326 N N . LEU D 1 39 ? 0.515 -23.491 9.815 1.00 75.44 39 LEU D N 1
ATOM 2327 C CA . LEU D 1 39 ? 1.428 -23.210 8.711 1.00 68.27 39 LEU D CA 1
ATOM 2328 C C . LEU D 1 39 ? 2.037 -21.816 8.823 1.00 69.87 39 LEU D C 1
ATOM 2329 O O . LEU D 1 39 ? 3.266 -21.675 8.761 1.00 63.89 39 LEU D O 1
ATOM 2334 N N . GLN D 1 40 ? 1.174 -20.806 9.001 1.00 74.17 40 GLN D N 1
ATOM 2335 C CA . GLN D 1 40 ? 1.602 -19.411 9.229 1.00 77.82 40 GLN D CA 1
ATOM 2336 C C . GLN D 1 40 ? 2.587 -19.291 10.399 1.00 76.33 40 GLN D C 1
ATOM 2337 O O . GLN D 1 40 ? 3.496 -18.466 10.344 1.00 75.19 40 GLN D O 1
ATOM 2343 N N . GLN D 1 41 ? 2.385 -20.088 11.456 1.00 72.21 41 GLN D N 1
ATOM 2344 C CA . GLN D 1 41 ? 3.272 -20.058 12.613 1.00 70.14 41 GLN D CA 1
ATOM 2345 C C . GLN D 1 41 ? 4.648 -20.662 12.283 1.00 66.88 41 GLN D C 1
ATOM 2346 O O . GLN D 1 41 ? 5.688 -20.119 12.671 1.00 62.02 41 GLN D O 1
ATOM 2352 N N . ILE D 1 42 ? 4.626 -21.768 11.552 1.00 61.72 42 ILE D N 1
ATOM 2353 C CA . ILE D 1 42 ? 5.814 -22.449 11.115 1.00 61.27 42 ILE D CA 1
ATOM 2354 C C . ILE D 1 42 ? 6.603 -21.532 10.168 1.00 64.02 42 ILE D C 1
ATOM 2355 O O . ILE D 1 42 ? 7.817 -21.420 10.290 1.00 68.52 42 ILE D O 1
ATOM 2360 N N . ALA D 1 43 ? 5.923 -20.860 9.247 1.00 61.18 43 ALA D N 1
ATOM 2361 C CA . ALA D 1 43 ? 6.608 -19.949 8.355 1.00 59.74 43 ALA D CA 1
ATOM 2362 C C . ALA D 1 43 ? 7.281 -18.828 9.151 1.00 58.17 43 ALA D C 1
ATOM 2363 O O . ALA D 1 43 ? 8.394 -18.403 8.829 1.00 60.54 43 ALA D O 1
ATOM 2365 N N . ALA D 1 44 ? 6.623 -18.364 10.202 1.00 57.83 44 ALA D N 1
ATOM 2366 C CA . ALA D 1 44 ? 7.168 -17.277 11.017 1.00 57.29 44 ALA D CA 1
ATOM 2367 C C . ALA D 1 44 ? 8.377 -17.732 11.790 1.00 57.67 44 ALA D C 1
ATOM 2368 O O . ALA D 1 44 ? 9.295 -16.951 11.978 1.00 63.78 44 ALA D O 1
ATOM 2370 N N . VAL D 1 45 ? 8.396 -18.989 12.224 1.00 58.27 45 VAL D N 1
ATOM 2371 C CA . VAL D 1 45 ? 9.597 -19.541 12.861 1.00 60.61 45 VAL D CA 1
ATOM 2372 C C . VAL D 1 45 ? 10.751 -19.496 11.854 1.00 58.40 45 VAL D C 1
ATOM 2373 O O . VAL D 1 45 ? 11.829 -19.031 12.191 1.00 55.86 45 VAL D O 1
ATOM 2377 N N . ARG D 1 46 ? 10.491 -19.957 10.631 1.00 55.86 46 ARG D N 1
ATOM 2378 C CA . ARG D 1 46 ? 11.477 -19.978 9.568 1.00 56.78 46 ARG D CA 1
ATOM 2379 C C . ARG D 1 46 ? 11.951 -18.597 9.211 1.00 55.54 46 ARG D C 1
ATOM 2380 O O . ARG D 1 46 ? 13.143 -18.403 8.964 1.00 53.99 46 ARG D O 1
ATOM 2388 N N . GLY D 1 47 ? 11.022 -17.641 9.175 1.00 52.45 47 GLY D N 1
ATOM 2389 C CA . GLY D 1 47 ? 11.377 -16.258 8.909 1.00 47.66 47 GLY D CA 1
ATOM 2390 C C . GLY D 1 47 ? 12.294 -15.755 9.992 1.00 47.90 47 GLY D C 1
ATOM 2391 O O . GLY D 1 47 ? 13.212 -15.042 9.721 1.00 48.34 47 GLY D O 1
ATOM 2392 N N . ALA D 1 48 ? 12.018 -16.127 11.237 1.00 51.53 48 ALA D N 1
ATOM 2393 C CA . ALA D 1 48 ? 12.858 -15.758 12.391 1.00 53.19 48 ALA D CA 1
ATOM 2394 C C . ALA D 1 48 ? 14.281 -16.371 12.330 1.00 53.09 48 ALA D C 1
ATOM 2395 O O . ALA D 1 48 ? 15.247 -15.661 12.577 1.00 55.78 48 ALA D O 1
ATOM 2397 N N . ALA D 1 49 ? 14.383 -17.665 12.000 1.00 49.44 49 ALA D N 1
ATOM 2398 C CA . ALA D 1 49 ? 15.656 -18.336 11.823 1.00 51.01 49 ALA D CA 1
ATOM 2399 C C . ALA D 1 49 ? 16.512 -17.628 10.717 1.00 51.71 49 ALA D C 1
ATOM 2400 O O . ALA D 1 49 ? 17.642 -17.253 10.956 1.00 46.46 49 ALA D O 1
ATOM 2402 N N . ASN D 1 50 ? 15.904 -17.406 9.553 1.00 52.73 50 ASN D N 1
ATOM 2403 C CA . ASN D 1 50 ? 16.521 -16.704 8.417 1.00 52.52 50 ASN D CA 1
ATOM 2404 C C . ASN D 1 50 ? 16.976 -15.347 8.760 1.00 54.08 50 ASN D C 1
ATOM 2405 O O . ASN D 1 50 ? 18.106 -14.949 8.393 1.00 54.53 50 ASN D O 1
ATOM 2410 N N . GLY D 1 51 ? 16.091 -14.650 9.464 1.00 53.16 51 GLY D N 1
ATOM 2411 C CA . GLY D 1 51 ? 16.373 -13.323 9.951 1.00 54.77 51 GLY D CA 1
ATOM 2412 C C . GLY D 1 51 ? 17.628 -13.303 10.786 1.00 57.15 51 GLY D C 1
ATOM 2413 O O . GLY D 1 51 ? 18.444 -12.431 10.623 1.00 61.33 51 GLY D O 1
ATOM 2414 N N . LEU D 1 52 ? 17.782 -14.298 11.657 1.00 59.77 52 LEU D N 1
ATOM 2415 C CA . LEU D 1 52 ? 18.917 -14.378 12.569 1.00 58.53 52 LEU D CA 1
ATOM 2416 C C . LEU D 1 52 ? 20.157 -14.880 11.876 1.00 55.88 52 LEU D C 1
ATOM 2417 O O . LEU D 1 52 ? 21.251 -14.472 12.234 1.00 56.56 52 LEU D O 1
ATOM 2430 N N . ALA D 1 54 ? 21.009 -14.148 8.986 1.00 59.96 54 ALA D N 1
ATOM 2431 C CA . ALA D 1 54 ? 21.544 -12.995 8.276 1.00 60.62 54 ALA D CA 1
ATOM 2432 C C . ALA D 1 54 ? 22.287 -12.098 9.234 1.00 63.27 54 ALA D C 1
ATOM 2433 O O . ALA D 1 54 ? 23.408 -11.686 8.948 1.00 64.47 54 ALA D O 1
ATOM 2435 N N . GLU D 1 55 ? 21.655 -11.789 10.362 1.00 65.71 55 GLU D N 1
ATOM 2436 C CA . GLU D 1 55 ? 22.276 -10.970 11.393 1.00 67.48 55 GLU D CA 1
ATOM 2437 C C . GLU D 1 55 ? 23.599 -11.602 11.815 1.00 60.46 55 GLU D C 1
ATOM 2438 O O . GLU D 1 55 ? 24.580 -10.901 11.928 1.00 61.14 55 GLU D O 1
ATOM 2444 N N . VAL D 1 56 ? 23.650 -12.910 12.009 1.00 59.85 56 VAL D N 1
ATOM 2445 C CA . VAL D 1 56 ? 24.901 -13.550 12.457 1.00 62.57 56 VAL D CA 1
ATOM 2446 C C . VAL D 1 56 ? 25.951 -13.561 11.347 1.00 64.42 56 VAL D C 1
ATOM 2447 O O . VAL D 1 56 ? 27.107 -13.209 11.579 1.00 61.72 56 VAL D O 1
ATOM 2451 N N . LEU D 1 57 ? 25.543 -13.982 10.152 1.00 64.83 57 LEU D N 1
ATOM 2452 C CA . LEU D 1 57 ? 26.421 -13.990 9.009 1.00 61.53 57 LEU D CA 1
ATOM 2453 C C . LEU D 1 57 ? 27.117 -12.647 8.855 1.00 60.81 57 LEU D C 1
ATOM 2454 O O . LEU D 1 57 ? 28.343 -12.583 8.815 1.00 57.38 57 LEU D O 1
ATOM 2459 N N . GLU D 1 58 ? 26.305 -11.592 8.784 1.00 60.90 58 GLU D N 1
ATOM 2460 C CA . GLU D 1 58 ? 26.759 -10.202 8.627 1.00 60.03 58 GLU D CA 1
ATOM 2461 C C . GLU D 1 58 ? 27.765 -9.817 9.711 1.00 58.71 58 GLU D C 1
ATOM 2462 O O . GLU D 1 58 ? 28.801 -9.249 9.434 1.00 56.54 58 GLU D O 1
ATOM 2468 N N . SER D 1 59 ? 27.463 -10.135 10.951 1.00 58.27 59 SER D N 1
ATOM 2469 C CA . SER D 1 59 ? 28.391 -9.823 12.014 1.00 62.63 59 SER D CA 1
ATOM 2470 C C . SER D 1 59 ? 29.713 -10.633 11.904 1.00 62.82 59 SER D C 1
ATOM 2471 O O . SER D 1 59 ? 30.791 -10.092 12.128 1.00 59.55 59 SER D O 1
ATOM 2474 N N . HIS D 1 60 ? 29.621 -11.913 11.542 1.00 64.60 60 HIS D N 1
ATOM 2475 C CA . HIS D 1 60 ? 30.793 -12.783 11.415 1.00 64.56 60 HIS D CA 1
ATOM 2476 C C . HIS D 1 60 ? 31.763 -12.297 10.317 1.00 62.19 60 HIS D C 1
ATOM 2477 O O . HIS D 1 60 ? 32.973 -12.196 10.552 1.00 57.59 60 HIS D O 1
ATOM 2484 N N . ILE D 1 61 ? 31.217 -12.001 9.141 1.00 57.08 61 ILE D N 1
ATOM 2485 C CA . ILE D 1 61 ? 31.997 -11.479 8.036 1.00 58.43 61 ILE D CA 1
ATOM 2486 C C . ILE D 1 61 ? 32.683 -10.175 8.458 1.00 62.76 61 ILE D C 1
ATOM 2487 O O . ILE D 1 61 ? 33.886 -10.018 8.226 1.00 62.17 61 ILE D O 1
ATOM 2492 N N . ARG D 1 62 ? 31.914 -9.259 9.064 1.00 64.36 62 ARG D N 1
ATOM 2493 C CA . ARG D 1 62 ? 32.424 -7.967 9.526 1.00 63.44 62 ARG D CA 1
ATOM 2494 C C . ARG D 1 62 ? 33.583 -8.145 10.447 1.00 63.28 62 ARG D C 1
ATOM 2495 O O . ARG D 1 62 ? 34.631 -7.536 10.236 1.00 69.07 62 ARG D O 1
ATOM 2503 N N . GLU D 1 63 ? 33.415 -8.985 11.449 1.00 65.15 63 GLU D N 1
ATOM 2504 C CA . GLU D 1 63 ? 34.523 -9.290 12.370 1.00 71.38 63 GLU D CA 1
ATOM 2505 C C . GLU D 1 63 ? 35.771 -9.857 11.668 1.00 67.24 63 GLU D C 1
ATOM 2506 O O . GLU D 1 63 ? 36.890 -9.526 12.041 1.00 65.76 63 GLU D O 1
ATOM 2512 N N . THR D 1 64 ? 35.586 -10.708 10.671 1.00 67.17 64 THR D N 1
ATOM 2513 C CA . THR D 1 64 ? 36.728 -11.309 9.979 1.00 73.15 64 THR D CA 1
ATOM 2514 C C . THR D 1 64 ? 37.586 -10.240 9.283 1.00 75.06 64 THR D C 1
ATOM 2515 O O . THR D 1 64 ? 38.804 -10.274 9.389 1.00 75.67 64 THR D O 1
ATOM 2519 N N . PHE D 1 65 ? 36.954 -9.314 8.570 1.00 72.60 65 PHE D N 1
ATOM 2520 C CA . PHE D 1 65 ? 37.693 -8.227 7.965 1.00 73.50 65 PHE D CA 1
ATOM 2521 C C . PHE D 1 65 ? 38.361 -7.312 9.012 1.00 75.80 65 PHE D C 1
ATOM 2522 O O . PHE D 1 65 ? 39.463 -6.796 8.788 1.00 73.33 65 PHE D O 1
ATOM 2530 N N . ASP D 1 66 ? 37.705 -7.116 10.151 1.00 74.12 66 ASP D N 1
ATOM 2531 C CA . ASP D 1 66 ? 38.207 -6.189 11.162 1.00 75.44 66 ASP D CA 1
ATOM 2532 C C . ASP D 1 66 ? 39.458 -6.787 11.829 1.00 78.94 66 ASP D C 1
ATOM 2533 O O . ASP D 1 66 ? 40.512 -6.147 11.891 1.00 75.70 66 ASP D O 1
ATOM 2538 N N . ARG D 1 67 ? 39.308 -8.032 12.277 1.00 82.60 67 ARG D N 1
ATOM 2539 C CA . ARG D 1 67 ? 40.356 -8.887 12.885 1.00 84.11 67 ARG D CA 1
ATOM 2540 C C . ARG D 1 67 ? 41.609 -8.989 12.008 1.00 79.51 67 ARG D C 1
ATOM 2541 O O . ARG D 1 67 ? 42.692 -9.158 12.519 1.00 78.86 67 ARG D O 1
ATOM 2549 N N . ASN D 1 68 ? 41.440 -8.847 10.693 1.00 79.76 68 ASN D N 1
ATOM 2550 C CA . ASN D 1 68 ? 42.541 -8.798 9.719 1.00 83.73 68 ASN D CA 1
ATOM 2551 C C . ASN D 1 68 ? 43.032 -7.372 9.398 1.00 84.01 68 ASN D C 1
ATOM 2552 O O . ASN D 1 68 ? 43.711 -7.175 8.379 1.00 75.16 68 ASN D O 1
ATOM 2557 N N . ASP D 1 69 ? 42.703 -6.392 10.244 1.00 88.25 69 ASP D N 1
ATOM 2558 C CA . ASP D 1 69 ? 43.098 -4.978 10.041 1.00 93.76 69 ASP D CA 1
ATOM 2559 C C . ASP D 1 69 ? 42.786 -4.514 8.604 1.00 85.52 69 ASP D C 1
ATOM 2560 O O . ASP D 1 69 ? 43.570 -3.821 7.966 1.00 85.93 69 ASP D O 1
ATOM 2565 N N . CYS D 1 70 ? 41.596 -4.864 8.146 1.00 82.73 70 CYS D N 1
ATOM 2566 C CA . CYS D 1 70 ? 41.208 -4.722 6.756 1.00 86.71 70 CYS D CA 1
ATOM 2567 C C . CYS D 1 70 ? 39.867 -4.011 6.519 1.00 84.45 70 CYS D C 1
ATOM 2568 O O . CYS D 1 70 ? 39.317 -4.070 5.407 1.00 83.95 70 CYS D O 1
ATOM 2571 N N . TYR D 1 71 ? 39.354 -3.334 7.545 1.00 81.28 71 TYR D N 1
ATOM 2572 C CA . TYR D 1 71 ? 38.024 -2.755 7.498 1.00 81.05 71 TYR D CA 1
ATOM 2573 C C . TYR D 1 71 ? 38.118 -1.357 6.896 1.00 80.65 71 TYR D C 1
ATOM 2574 O O . TYR D 1 71 ? 38.931 -0.537 7.323 1.00 90.27 71 TYR D O 1
ATOM 2583 N N . SER D 1 72 ? 37.321 -1.122 5.866 1.00 73.64 72 SER D N 1
ATOM 2584 C CA . SER D 1 72 ? 37.230 0.172 5.218 1.00 70.09 72 SER D CA 1
ATOM 2585 C C . SER D 1 72 ? 35.752 0.357 4.922 1.00 68.31 72 SER D C 1
ATOM 2586 O O . SER D 1 72 ? 34.941 -0.524 5.275 1.00 60.47 72 SER D O 1
ATOM 2589 N N . ARG D 1 73 ? 35.411 1.484 4.292 1.00 67.86 73 ARG D N 1
ATOM 2590 C CA . ARG D 1 73 ? 34.035 1.728 3.865 1.00 68.79 73 ARG D CA 1
ATOM 2591 C C . ARG D 1 73 ? 33.629 0.898 2.684 1.00 68.23 73 ARG D C 1
ATOM 2592 O O . ARG D 1 73 ? 32.461 0.581 2.572 1.00 71.41 73 ARG D O 1
ATOM 2600 N N . GLU D 1 74 ? 34.543 0.598 1.765 1.00 72.68 74 GLU D N 1
ATOM 2601 C CA . GLU D 1 74 ? 34.145 -0.174 0.581 1.00 77.05 74 GLU D CA 1
ATOM 2602 C C . GLU D 1 74 ? 33.864 -1.640 0.987 1.00 70.71 74 GLU D C 1
ATOM 2603 O O . GLU D 1 74 ? 32.814 -2.174 0.637 1.00 64.25 74 GLU D O 1
ATOM 2609 N N . VAL D 1 75 ? 34.759 -2.219 1.791 1.00 66.38 75 VAL D N 1
ATOM 2610 C CA . VAL D 1 75 ? 34.546 -3.524 2.455 1.00 61.84 75 VAL D CA 1
ATOM 2611 C C . VAL D 1 75 ? 33.223 -3.517 3.216 1.00 60.25 75 VAL D C 1
ATOM 2612 O O . VAL D 1 75 ? 32.457 -4.496 3.194 1.00 62.41 75 VAL D O 1
ATOM 2616 N N . SER D 1 76 ? 32.949 -2.413 3.894 1.00 62.17 76 SER D N 1
ATOM 2617 C CA . SER D 1 76 ? 31.692 -2.270 4.634 1.00 65.43 76 SER D CA 1
ATOM 2618 C C . SER D 1 76 ? 30.480 -2.295 3.707 1.00 59.57 76 SER D C 1
ATOM 2619 O O . SER D 1 76 ? 29.522 -2.972 3.972 1.00 58.63 76 SER D O 1
ATOM 2622 N N . GLN D 1 77 ? 30.531 -1.569 2.613 1.00 61.71 77 GLN D N 1
ATOM 2623 C CA . GLN D 1 77 ? 29.398 -1.532 1.681 1.00 61.95 77 GLN D CA 1
ATOM 2624 C C . GLN D 1 77 ? 29.274 -2.833 0.868 1.00 60.79 77 GLN D C 1
ATOM 2625 O O . GLN D 1 77 ? 28.205 -3.192 0.440 1.00 61.24 77 GLN D O 1
ATOM 2631 N N . SER D 1 78 ? 30.374 -3.536 0.661 1.00 60.11 78 SER D N 1
ATOM 2632 C CA . SER D 1 78 ? 30.327 -4.840 0.033 1.00 61.35 78 SER D CA 1
ATOM 2633 C C . SER D 1 78 ? 29.514 -5.796 0.885 1.00 62.73 78 SER D C 1
ATOM 2634 O O . SER D 1 78 ? 28.643 -6.499 0.365 1.00 66.38 78 SER D O 1
ATOM 2637 N N . VAL D 1 79 ? 29.804 -5.812 2.187 1.00 56.98 79 VAL D N 1
ATOM 2638 C CA . VAL D 1 79 ? 29.052 -6.635 3.105 1.00 53.57 79 VAL D CA 1
ATOM 2639 C C . VAL D 1 79 ? 27.604 -6.218 3.085 1.00 53.57 79 VAL D C 1
ATOM 2640 O O . VAL D 1 79 ? 26.732 -7.060 3.219 1.00 55.58 79 VAL D O 1
ATOM 2644 N N . ASP D 1 80 ? 27.334 -4.929 2.939 1.00 56.79 80 ASP D N 1
ATOM 2645 C CA . ASP D 1 80 ? 25.945 -4.464 2.811 1.00 63.50 80 ASP D CA 1
ATOM 2646 C C . ASP D 1 80 ? 25.273 -5.054 1.605 1.00 63.00 80 ASP D C 1
ATOM 2647 O O . ASP D 1 80 ? 24.127 -5.454 1.686 1.00 67.43 80 ASP D O 1
ATOM 2652 N N . ASP D 1 81 ? 26.010 -5.095 0.497 1.00 66.08 81 ASP D N 1
ATOM 2653 C CA . ASP D 1 81 ? 25.519 -5.603 -0.766 1.00 65.49 81 ASP D CA 1
ATOM 2654 C C . ASP D 1 81 ? 25.314 -7.115 -0.664 1.00 63.97 81 ASP D C 1
ATOM 2655 O O . ASP D 1 81 ? 24.319 -7.645 -1.153 1.00 62.42 81 ASP D O 1
ATOM 2660 N N . THR D 1 82 ? 26.234 -7.804 0.004 1.00 59.93 82 THR D N 1
ATOM 2661 C CA . THR D 1 82 ? 26.147 -9.239 0.129 1.00 61.08 82 THR D CA 1
ATOM 2662 C C . THR D 1 82 ? 24.959 -9.714 0.986 1.00 64.12 82 THR D C 1
ATOM 2663 O O . THR D 1 82 ? 24.217 -10.608 0.556 1.00 68.90 82 THR D O 1
ATOM 2667 N N . ILE D 1 83 ? 24.764 -9.101 2.151 1.00 63.94 83 ILE D N 1
ATOM 2668 C CA . ILE D 1 83 ? 23.651 -9.432 3.052 1.00 61.73 83 ILE D CA 1
ATOM 2669 C C . ILE D 1 83 ? 22.274 -9.125 2.472 1.00 62.40 83 ILE D C 1
ATOM 2670 O O . ILE D 1 83 ? 21.302 -9.844 2.740 1.00 59.66 83 ILE D O 1
ATOM 2675 N N . GLU D 1 84 ? 22.174 -8.041 1.715 1.00 63.01 84 GLU D N 1
ATOM 2676 C CA . GLU D 1 84 ? 20.919 -7.662 1.070 1.00 62.90 84 GLU D CA 1
ATOM 2677 C C . GLU D 1 84 ? 20.488 -8.785 0.115 1.00 61.62 84 GLU D C 1
ATOM 2678 O O . GLU D 1 84 ? 19.309 -9.115 0.028 1.00 61.66 84 GLU D O 1
ATOM 2684 N N . LEU D 1 85 ? 21.464 -9.402 -0.554 1.00 57.05 85 LEU D N 1
ATOM 2685 C CA . LEU D 1 85 ? 21.193 -10.555 -1.412 1.00 55.18 85 LEU D CA 1
ATOM 2686 C C . LEU D 1 85 ? 20.801 -11.814 -0.670 1.00 52.78 85 LEU D C 1
ATOM 2687 O O . LEU D 1 85 ? 19.851 -12.489 -1.062 1.00 49.52 85 LEU D O 1
ATOM 2692 N N . VAL D 1 86 ? 21.573 -12.138 0.362 1.00 53.60 86 VAL D N 1
ATOM 2693 C CA . VAL D 1 86 ? 21.286 -13.268 1.254 1.00 52.94 86 VAL D CA 1
ATOM 2694 C C . VAL D 1 86 ? 19.911 -13.143 1.893 1.00 56.60 86 VAL D C 1
ATOM 2695 O O . VAL D 1 86 ? 19.151 -14.121 1.912 1.00 58.63 86 VAL D O 1
ATOM 2699 N N . ARG D 1 87 ? 19.590 -11.946 2.402 1.00 59.06 87 ARG D N 1
ATOM 2700 C CA . ARG D 1 87 ? 18.247 -11.651 2.947 1.00 58.42 87 ARG D CA 1
ATOM 2701 C C . ARG D 1 87 ? 17.188 -11.914 1.889 1.00 55.18 87 ARG D C 1
ATOM 2702 O O . ARG D 1 87 ? 16.183 -12.546 2.152 1.00 54.54 87 ARG D O 1
ATOM 2710 N N . ALA D 1 88 ? 17.425 -11.447 0.684 1.00 55.06 88 ALA D N 1
ATOM 2711 C CA . ALA D 1 88 ? 16.440 -11.620 -0.371 1.00 58.32 88 ALA D CA 1
ATOM 2712 C C . ALA D 1 88 ? 16.361 -13.047 -0.966 1.00 58.09 88 ALA D C 1
ATOM 2713 O O . ALA D 1 88 ? 15.265 -13.460 -1.382 1.00 61.07 88 ALA D O 1
ATOM 2715 N N . TYR D 1 89 ? 17.464 -13.801 -0.991 1.00 56.23 89 TYR D N 1
ATOM 2716 C CA . TYR D 1 89 ? 17.466 -15.093 -1.736 1.00 60.30 89 TYR D CA 1
ATOM 2717 C C . TYR D 1 89 ? 17.673 -16.392 -0.945 1.00 63.00 89 TYR D C 1
ATOM 2718 O O . TYR D 1 89 ? 17.381 -17.459 -1.472 1.00 70.70 89 TYR D O 1
ATOM 2727 N N . LEU D 1 90 ? 18.125 -16.340 0.302 1.00 63.27 90 LEU D N 1
ATOM 2728 C CA . LEU D 1 90 ? 18.145 -17.557 1.111 1.00 64.19 90 LEU D CA 1
ATOM 2729 C C . LEU D 1 90 ? 16.884 -17.610 1.952 1.00 68.32 90 LEU D C 1
ATOM 2730 O O . LEU D 1 90 ? 16.754 -16.852 2.922 1.00 72.96 90 LEU D O 1
ATOM 2735 N N . LYS D 1 91 ? 15.951 -18.494 1.590 1.00 73.90 91 LYS D N 1
ATOM 2736 C CA . LYS D 1 91 ? 14.699 -18.689 2.372 1.00 77.93 91 LYS D CA 1
ATOM 2737 C C . LYS D 1 91 ? 14.444 -20.114 2.911 1.00 76.16 91 LYS D C 1
ATOM 2738 O O . LYS D 1 91 ? 14.126 -20.295 4.085 1.00 71.71 91 LYS D O 1
#